Protein AF-A0A6C0KTF7-F1 (afdb_monomer_lite)

Radius of gyration: 22.34 Å; chains: 1; bounding box: 58×39×62 Å

Secondary structure (DSSP, 8-state):
---HHHHHHHHTT----HHHHTT-EEEEEE---SSSHHHHHHHHHHHHHHHHH--EEEEEES-HHHHHHTT--GGGEEEEEESSS-SS--GGGEEESSPPPP-SEEEEEEEPTTPPP-HHHHHHH-TT--TTTEEEEEPTT--GGG--SB--BSSTT--BB--------SS-TTGGG-SEEEEE--TTSTTHHHHHHHHHHHHHHH---SEEEEE--GGGGG---HHHHHHHHTT-SEEEEE-SS-EEEEEESSS-EEEEE-SS-S--HHHHHHHHHHS-SEEEEESHHHHHHHHHH-TTSEEEEE--GGGHHHHHHHHHHSS-GGGSSHHHHT--GGGTT-----HHHHHHHBHHHHTHHHHHHHHHHHHHHHH-

Sequence (376 aa):
MINKTILKYIDEKKKYSKTHTKSLRILILCNPCHGFGDIVFAMKLNAYIKQWYGSTVHIGTTTPDNFLKLGADKKDIIPLEVIKIEQCRRFGNVTPQKPIKNYDLIFVAPLPMDNKISQGDITKLTPFANKNNTFFFSEYNDKLDKGFDFNTGIGSRRDGIFLTEVIKTKTNPFAKLGKYALAYLAEGIPNSQFCFLNFLELLTTKYKYKTFSVVAPSWISSIKDEQFFSRIHAHYSKIILHTKDEKIILLDEGENEIHIRCDILPLANKKMLSLMQNSVGDLLLTGDQSVTDALSCCVNKNIFYQIAPWKENFGKNLATYLPNKFLIKKRLSCGTTKAVSYKSNYKAFIRQWDFRTRGKPKLDAVMAYAVDEKQH

Organism: NCBI:txid1070528

pLDDT: mean 90.53, std 7.08, range [55.97, 98.5]

Foldseek 3Di:
DADPLLVVLLVVLDFDALVLLQAFEEEEEFQDDPDCQQVVQSVLVVVCCCVGRVYHYAYEYCCLVSNVLLPDDPVRYFHKHACDPDGPDQLLRIETPDQDDDGLAYEHTANELVDADDQVSVCNHPVPGDSLRYFYAYDAQRDPVSDHPAREHFDPPHLFHRADDQDDDPDQPCVVQPAEAEAEFDDPFPCRLVLQLQALLLCLLQDLDLEYEYEYAQVNVVPLDLVSCVSNCVRAQWEWEDHLVDIDTSGHDDRRYYYYHNNPDDDRPNNLLSVLQPHDQEYEHEHPVSVSSCVNRPQWHHYAYQQGPVRVSNLCSCCVQFPDVQSNDNSSSSHHNVCSVPIGGCPVVCVVRHSVPRVVSSVSSSSSSSSVVVVD

Structure (mmCIF, N/CA/C/O backbone):
data_AF-A0A6C0KTF7-F1
#
_entry.id   AF-A0A6C0KTF7-F1
#
loop_
_atom_site.group_PDB
_atom_site.id
_atom_site.type_symbol
_atom_site.label_atom_id
_atom_site.label_alt_id
_atom_site.label_comp_id
_atom_site.label_asym_id
_atom_site.label_entity_id
_atom_site.label_seq_id
_atom_site.pdbx_PDB_ins_code
_atom_site.Cartn_x
_atom_site.Cartn_y
_atom_site.Cartn_z
_atom_site.occupancy
_atom_site.B_iso_or_equiv
_atom_site.auth_seq_id
_atom_site.auth_comp_id
_atom_site.auth_asym_id
_atom_site.auth_atom_id
_atom_site.pdbx_PDB_model_num
ATOM 1 N N . MET A 1 1 ? -5.722 -7.431 22.527 1.00 55.97 1 MET A N 1
ATOM 2 C CA . MET A 1 1 ? -6.270 -8.710 23.039 1.00 55.97 1 MET A CA 1
ATOM 3 C C . MET A 1 1 ? -7.763 -8.491 23.213 1.00 55.97 1 MET A C 1
ATOM 5 O O . MET A 1 1 ? -8.145 -7.712 24.079 1.00 55.97 1 MET A O 1
ATOM 9 N N . ILE A 1 2 ? -8.583 -9.093 22.349 1.00 64.50 2 ILE A N 1
ATOM 10 C CA . ILE A 1 2 ? -10.022 -8.810 22.306 1.00 64.50 2 ILE A CA 1
ATOM 11 C C . ILE A 1 2 ? -10.697 -9.256 23.608 1.00 64.50 2 ILE A C 1
ATOM 13 O O . ILE A 1 2 ? -10.426 -10.347 24.111 1.00 64.50 2 ILE A O 1
ATOM 17 N N . ASN A 1 3 ? -11.565 -8.398 24.150 1.00 74.25 3 ASN A N 1
ATOM 18 C CA . ASN A 1 3 ? -12.332 -8.669 25.364 1.00 74.25 3 ASN A CA 1
ATOM 19 C C . ASN A 1 3 ? -13.162 -9.964 25.208 1.00 74.25 3 ASN A C 1
ATOM 21 O O . ASN A 1 3 ? -13.768 -10.187 24.159 1.00 74.25 3 ASN A O 1
ATOM 25 N N . LYS A 1 4 ? -13.231 -10.792 26.263 1.00 74.81 4 LYS A N 1
ATOM 26 C CA . LYS A 1 4 ? -14.091 -11.987 26.346 1.00 74.81 4 LYS A CA 1
ATOM 27 C C . LYS A 1 4 ? -15.530 -11.718 25.898 1.00 74.81 4 LYS A C 1
ATOM 29 O O . LYS A 1 4 ? -16.118 -12.566 25.237 1.00 74.81 4 LYS A O 1
ATOM 34 N N . THR A 1 5 ? -16.072 -10.535 26.187 1.00 75.44 5 THR A N 1
ATOM 35 C CA . THR A 1 5 ? -17.415 -10.153 25.735 1.00 75.44 5 THR A CA 1
ATOM 36 C C . THR A 1 5 ? -17.513 -10.105 24.213 1.00 75.44 5 THR A C 1
ATOM 38 O O . THR A 1 5 ? -18.469 -10.616 23.655 1.00 75.44 5 THR A O 1
ATOM 41 N N . ILE A 1 6 ? -16.506 -9.580 23.515 1.00 80.88 6 ILE A N 1
ATOM 42 C CA . ILE A 1 6 ? -16.499 -9.512 22.045 1.00 80.88 6 ILE A CA 1
ATOM 43 C C . ILE A 1 6 ? -16.222 -10.889 21.432 1.00 80.88 6 ILE A C 1
ATOM 45 O O . ILE A 1 6 ? -16.741 -11.185 20.358 1.00 80.88 6 ILE A O 1
ATOM 49 N N . LEU A 1 7 ? -15.464 -11.760 22.114 1.00 81.19 7 LEU A N 1
ATOM 50 C CA . LEU A 1 7 ? -15.293 -13.153 21.676 1.00 81.19 7 LEU A CA 1
ATOM 51 C C . LEU A 1 7 ? -16.645 -13.862 21.538 1.00 81.19 7 LEU A C 1
ATOM 53 O O . LEU A 1 7 ? -16.873 -14.511 20.524 1.00 81.19 7 LEU A O 1
ATOM 57 N N . LYS A 1 8 ? -17.582 -13.624 22.465 1.00 83.38 8 LYS A N 1
ATOM 58 C CA . LYS A 1 8 ? -18.955 -14.140 22.356 1.00 83.38 8 LYS A CA 1
ATOM 59 C C . LYS A 1 8 ? -19.639 -13.709 21.050 1.00 83.38 8 LYS A C 1
ATOM 61 O O . LYS A 1 8 ? -20.231 -14.537 20.372 1.00 83.38 8 LYS A O 1
ATOM 66 N N . TYR A 1 9 ? -19.505 -12.444 20.649 1.00 86.69 9 TYR A N 1
ATOM 67 C CA . TYR A 1 9 ? -20.096 -11.940 19.399 1.00 86.69 9 TYR A CA 1
ATOM 68 C C . TYR A 1 9 ? -19.452 -12.574 18.160 1.00 86.69 9 TYR A C 1
ATOM 70 O O . TYR A 1 9 ? -20.125 -12.778 17.149 1.00 86.69 9 TYR A O 1
ATOM 78 N N . ILE A 1 10 ? -18.154 -12.888 18.231 1.00 82.50 10 ILE A N 1
ATOM 79 C CA . ILE A 1 10 ? -17.440 -13.608 17.169 1.00 82.50 10 ILE A CA 1
ATOM 80 C C . ILE A 1 10 ? -17.971 -15.040 17.061 1.00 82.50 10 ILE A C 1
ATOM 82 O O . ILE A 1 10 ? -18.288 -15.479 15.954 1.00 82.50 10 ILE A O 1
ATOM 86 N N . ASP A 1 11 ? -18.107 -15.740 18.189 1.00 83.12 11 ASP A N 1
ATOM 87 C CA . ASP A 1 11 ? -18.591 -17.124 18.244 1.00 83.12 11 ASP A CA 1
ATOM 88 C C . ASP A 1 11 ? -20.044 -17.230 17.755 1.00 83.12 11 ASP A C 1
ATOM 90 O O . ASP A 1 11 ? -20.380 -18.106 16.956 1.00 83.12 11 ASP A O 1
ATOM 94 N N . GLU A 1 12 ? -20.885 -16.264 18.131 1.00 86.12 12 GLU A N 1
ATOM 95 C CA . GLU A 1 12 ? -22.270 -16.125 17.662 1.00 86.12 12 GLU A CA 1
ATOM 96 C C . GLU A 1 12 ? -22.371 -15.640 16.206 1.00 86.12 12 GLU A C 1
ATOM 98 O O . GLU A 1 12 ? -23.461 -15.616 15.630 1.00 86.12 12 GLU A O 1
ATOM 103 N N . LYS A 1 13 ? -21.248 -15.238 15.590 1.00 84.94 13 LYS A N 1
ATOM 104 C CA . LYS A 1 13 ? -21.190 -14.599 14.262 1.00 84.94 13 LYS A CA 1
ATOM 105 C C . LYS A 1 13 ? -22.164 -13.423 14.150 1.00 84.94 13 LYS A C 1
ATOM 107 O O . LYS A 1 13 ? -22.758 -13.187 13.089 1.00 84.94 13 LYS A O 1
ATOM 112 N N . LYS A 1 14 ? -22.341 -12.695 15.254 1.00 82.38 14 LYS A N 1
ATOM 113 C CA . LYS A 1 14 ? -23.298 -11.600 15.348 1.00 82.38 14 LYS A CA 1
ATOM 114 C C . LYS A 1 14 ? -22.856 -10.469 14.425 1.00 82.38 14 LYS A C 1
ATOM 116 O O . LYS A 1 14 ? -21.709 -10.027 14.449 1.00 82.38 14 LYS A O 1
ATOM 121 N N . LYS A 1 15 ? -23.782 -10.012 13.586 1.00 82.31 15 LYS A N 1
ATOM 122 C CA . LYS A 1 15 ? -23.577 -8.912 12.642 1.00 82.31 15 LYS A CA 1
ATOM 123 C C . LYS A 1 15 ? -24.841 -8.074 12.570 1.00 82.31 15 LYS A C 1
ATOM 125 O O . LYS A 1 15 ? -25.941 -8.623 12.536 1.00 82.31 15 LYS A O 1
ATOM 130 N N . TYR A 1 16 ? -24.681 -6.762 12.473 1.00 81.81 16 TYR A N 1
ATOM 131 C CA . TYR A 1 16 ? -25.793 -5.859 12.204 1.00 81.81 16 TYR A CA 1
ATOM 132 C C . TYR A 1 16 ? -25.754 -5.323 10.778 1.00 81.81 16 TYR A C 1
ATOM 134 O O . TYR A 1 16 ? -24.703 -5.237 10.140 1.00 81.81 16 TYR A O 1
ATOM 142 N N . SER A 1 17 ? -26.928 -4.953 10.267 1.00 79.81 17 SER A N 1
ATOM 143 C CA . SER A 1 17 ? -27.029 -4.224 9.005 1.00 79.81 17 SER A CA 1
ATOM 144 C C . SER A 1 17 ? -26.571 -2.770 9.170 1.00 79.81 17 SER A C 1
ATOM 146 O O . SER A 1 17 ? -26.570 -2.218 10.271 1.00 79.81 17 SER A O 1
ATOM 148 N N . LYS A 1 18 ? -26.274 -2.117 8.040 1.00 85.12 18 LYS A N 1
ATOM 149 C CA . LYS A 1 18 ? -25.894 -0.695 7.977 1.00 85.12 18 LYS A CA 1
ATOM 150 C C . LYS A 1 18 ? -26.820 0.241 8.745 1.00 85.12 18 LYS A C 1
ATOM 152 O O . LYS A 1 18 ? -26.364 1.250 9.264 1.00 85.12 18 LYS A O 1
ATOM 157 N N . THR A 1 19 ? -28.120 -0.045 8.771 1.00 83.81 19 THR A N 1
ATOM 158 C CA . THR A 1 19 ? -29.105 0.832 9.414 1.00 83.81 19 THR A CA 1
ATOM 159 C C . THR A 1 19 ? -28.875 0.925 10.918 1.00 83.81 19 THR A C 1
ATOM 161 O O . THR A 1 19 ? -28.947 2.021 11.463 1.00 83.81 19 THR A O 1
ATOM 164 N N . HIS A 1 20 ? -28.507 -0.182 11.563 1.00 87.25 20 HIS A N 1
ATOM 165 C CA . HIS A 1 20 ? -28.211 -0.223 12.995 1.00 87.25 20 HIS A CA 1
ATOM 166 C C . HIS A 1 20 ? -26.887 0.479 13.323 1.00 87.25 20 HIS A C 1
ATOM 168 O O . HIS A 1 20 ? -26.777 1.175 14.325 1.00 87.25 20 HIS A O 1
ATOM 174 N N . THR A 1 21 ? -25.878 0.337 12.459 1.00 90.88 21 THR A N 1
ATOM 175 C CA . THR A 1 21 ? -24.525 0.864 12.698 1.00 90.88 21 THR A CA 1
ATOM 176 C C . THR A 1 21 ? -24.330 2.314 12.243 1.00 90.88 21 THR A C 1
ATOM 178 O O . THR A 1 21 ? -23.301 2.919 12.549 1.00 90.88 21 THR A O 1
ATOM 181 N N . LYS A 1 22 ? -25.290 2.902 11.516 1.00 91.75 22 LYS A N 1
ATOM 182 C CA . LYS A 1 22 ? -25.209 4.278 10.988 1.00 91.75 22 LYS A CA 1
ATOM 183 C C . LYS A 1 22 ? -25.102 5.335 12.092 1.00 91.75 22 LYS A C 1
ATOM 185 O O . LYS A 1 22 ? -24.488 6.378 11.883 1.00 91.75 22 LYS A O 1
ATOM 190 N N . SER A 1 23 ? -25.684 5.061 13.260 1.00 91.31 23 SER A N 1
ATOM 191 C CA . SER A 1 23 ? -25.625 5.940 14.432 1.00 91.31 23 SER A CA 1
ATOM 192 C C . SER A 1 23 ? -24.252 5.944 15.111 1.00 91.31 23 SER A C 1
ATOM 194 O O . SER A 1 23 ? -23.989 6.825 15.934 1.00 91.31 23 SER A O 1
ATOM 196 N N . LEU A 1 24 ? -23.377 4.984 14.790 1.00 96.19 24 LEU A N 1
ATOM 197 C CA . LEU A 1 24 ? -22.051 4.903 15.384 1.00 96.19 24 LEU A CA 1
ATOM 198 C C . LEU A 1 24 ? -21.131 5.998 14.832 1.00 96.19 24 LEU A C 1
ATOM 200 O O . LEU A 1 24 ? -21.052 6.246 13.622 1.00 96.19 24 LEU A O 1
ATOM 204 N N . ARG A 1 25 ? -20.398 6.628 15.744 1.00 97.25 25 ARG A N 1
ATOM 205 C CA . ARG A 1 25 ? -19.292 7.541 15.484 1.00 97.25 25 ARG A CA 1
ATOM 206 C C . ARG A 1 25 ? -18.002 6.814 15.813 1.00 97.25 25 ARG A C 1
ATOM 208 O O . ARG A 1 25 ? -17.792 6.397 16.949 1.00 97.25 25 ARG A O 1
ATOM 215 N N . ILE A 1 26 ? -17.110 6.739 14.835 1.00 98.12 26 ILE A N 1
ATOM 216 C CA . ILE A 1 26 ? -15.836 6.033 14.948 1.00 98.12 26 ILE A CA 1
ATOM 217 C C . ILE A 1 26 ? -14.673 6.998 14.727 1.00 98.12 26 ILE A C 1
ATOM 219 O O . ILE A 1 26 ? -14.698 7.819 13.806 1.00 98.12 26 ILE A O 1
ATOM 223 N N . LEU A 1 27 ? -13.657 6.896 15.576 1.00 98.31 27 LEU A N 1
ATOM 224 C CA . LEU A 1 27 ? -12.397 7.610 15.443 1.00 98.31 27 LEU A CA 1
ATOM 225 C C . LEU A 1 27 ? -11.312 6.645 14.974 1.00 98.31 27 LEU A C 1
ATOM 227 O O . LEU A 1 27 ? -11.056 5.639 15.624 1.00 98.31 27 LEU A O 1
ATOM 231 N N . ILE A 1 28 ? -10.634 6.966 13.879 1.00 98.31 28 ILE A N 1
ATOM 232 C CA . ILE A 1 28 ? -9.394 6.301 13.483 1.00 98.31 28 ILE A CA 1
ATOM 233 C C . ILE A 1 28 ? -8.232 7.194 13.905 1.00 98.31 28 ILE A C 1
ATOM 235 O O . ILE A 1 28 ? -8.115 8.324 13.445 1.00 98.31 28 ILE A O 1
ATOM 239 N N . LEU A 1 29 ? -7.359 6.698 14.770 1.00 96.69 29 LEU A N 1
ATOM 240 C CA . LEU A 1 29 ? -6.117 7.355 15.145 1.00 96.69 29 LEU A CA 1
ATOM 241 C C . LEU A 1 29 ? -4.987 6.812 14.271 1.00 96.69 29 LEU A C 1
ATOM 243 O O . LEU A 1 29 ? -4.652 5.628 14.330 1.00 96.69 29 LEU A O 1
ATOM 247 N N . CYS A 1 30 ? -4.392 7.692 13.472 1.00 94.31 30 CYS A N 1
ATOM 248 C CA . CYS A 1 30 ? -3.274 7.371 12.596 1.00 94.31 30 CYS A CA 1
ATOM 249 C C . CYS A 1 30 ? -2.165 8.402 12.809 1.00 94.31 30 CYS A C 1
ATOM 251 O O . CYS A 1 30 ? -2.359 9.589 12.536 1.00 94.31 30 CYS A O 1
ATOM 253 N N . ASN A 1 31 ? -1.000 7.952 13.280 1.00 89.38 31 ASN A N 1
ATOM 254 C CA . ASN A 1 31 ? 0.201 8.778 13.359 1.00 89.38 31 ASN A CA 1
ATOM 255 C C . ASN A 1 31 ? 1.247 8.233 12.379 1.00 89.38 31 ASN A C 1
ATOM 257 O O . ASN A 1 31 ? 2.006 7.341 12.761 1.00 89.38 31 ASN A O 1
ATOM 261 N N . PRO A 1 32 ? 1.245 8.709 11.121 1.00 86.44 32 PRO A N 1
ATOM 262 C CA . PRO A 1 32 ? 2.078 8.139 10.079 1.00 86.44 32 PRO A CA 1
ATOM 263 C C . PRO A 1 32 ? 3.566 8.229 10.391 1.00 86.44 32 PRO A C 1
ATOM 265 O O . PRO A 1 32 ? 4.074 9.257 10.849 1.00 86.44 32 PRO A O 1
ATOM 268 N N . CYS A 1 33 ? 4.258 7.151 10.057 1.00 79.75 33 CYS A N 1
ATOM 269 C CA . CYS A 1 33 ? 5.695 7.025 10.083 1.00 79.75 33 CYS A CA 1
ATOM 270 C C . CYS A 1 33 ? 6.237 6.958 8.663 1.00 79.75 33 CYS A C 1
ATOM 272 O O . CYS A 1 33 ? 6.010 5.976 7.969 1.00 79.75 33 CYS A O 1
ATOM 274 N N . HIS A 1 34 ? 6.985 7.982 8.247 1.00 73.06 34 HIS A N 1
ATOM 275 C CA . HIS A 1 34 ? 7.725 8.009 6.982 1.00 73.06 34 HIS A CA 1
ATOM 276 C C . HIS A 1 34 ? 6.910 7.599 5.733 1.00 73.06 34 HIS A C 1
ATOM 278 O O . HIS A 1 34 ? 6.807 6.435 5.345 1.00 73.06 34 HIS A O 1
ATOM 284 N N . GLY A 1 35 ? 6.405 8.596 5.004 1.00 73.25 35 GLY A N 1
ATOM 285 C CA . GLY A 1 35 ? 5.704 8.386 3.735 1.00 73.25 35 GLY A CA 1
ATOM 286 C C . GLY A 1 35 ? 4.200 8.146 3.895 1.00 73.25 35 GLY A C 1
ATOM 287 O O . GLY A 1 35 ? 3.586 8.549 4.877 1.00 73.25 35 GLY A O 1
ATOM 288 N N . PHE A 1 36 ? 3.581 7.544 2.875 1.00 82.88 36 PHE A N 1
ATOM 289 C CA . PHE A 1 36 ? 2.117 7.461 2.748 1.00 82.88 36 PHE A CA 1
ATOM 290 C C . PHE A 1 36 ? 1.518 6.098 3.134 1.00 82.88 36 PHE A C 1
ATOM 292 O O . PHE A 1 36 ? 0.304 5.927 3.045 1.00 82.88 36 PHE A O 1
ATOM 299 N N . GLY A 1 37 ? 2.333 5.119 3.543 1.00 85.06 37 GLY A N 1
ATOM 300 C CA . GLY A 1 37 ? 1.872 3.751 3.815 1.00 85.06 37 GLY A CA 1
ATOM 301 C C . GLY A 1 37 ? 0.779 3.686 4.887 1.00 85.06 37 GLY A C 1
ATOM 302 O O . GLY A 1 37 ? -0.300 3.144 4.641 1.00 85.06 37 GLY A O 1
ATOM 303 N N . ASP A 1 38 ? 1.024 4.305 6.038 1.00 89.62 38 ASP A N 1
ATOM 304 C CA . ASP A 1 38 ? 0.075 4.324 7.160 1.00 89.62 38 ASP A CA 1
ATOM 305 C C . ASP A 1 38 ? -1.186 5.122 6.836 1.00 89.62 38 ASP A C 1
ATOM 307 O O . ASP A 1 38 ? -2.296 4.733 7.196 1.00 89.62 38 ASP A O 1
ATOM 311 N N . ILE A 1 39 ? -1.020 6.203 6.073 1.00 90.88 39 ILE A N 1
ATOM 312 C CA . ILE A 1 39 ? -2.115 7.054 5.603 1.00 90.88 39 ILE A CA 1
ATOM 313 C C . ILE A 1 39 ? -3.057 6.243 4.718 1.00 90.88 39 ILE A C 1
ATOM 315 O O . ILE A 1 39 ? -4.264 6.203 4.951 1.00 90.88 39 ILE A O 1
ATOM 319 N N . VAL A 1 40 ? -2.507 5.541 3.726 1.00 90.31 40 VAL A N 1
ATOM 320 C CA . VAL A 1 40 ? -3.285 4.692 2.820 1.00 90.31 40 VAL A CA 1
ATOM 321 C C . VAL A 1 40 ? -3.944 3.538 3.581 1.00 90.31 40 VAL A C 1
ATOM 323 O O . VAL A 1 40 ? -5.098 3.218 3.304 1.00 90.31 40 VAL A O 1
ATOM 326 N N . PHE A 1 41 ? -3.270 2.948 4.574 1.00 93.88 41 PHE A N 1
ATOM 327 C CA . PHE A 1 41 ? -3.865 1.930 5.446 1.00 93.88 41 PHE A CA 1
ATOM 328 C C . PHE A 1 41 ? -5.101 2.473 6.181 1.00 93.88 41 PHE A C 1
ATOM 330 O O . PHE A 1 41 ? -6.177 1.875 6.106 1.00 93.88 41 PHE A O 1
ATOM 337 N N . ALA A 1 42 ? -4.972 3.627 6.843 1.00 95.44 42 ALA A N 1
ATOM 338 C CA . ALA A 1 42 ? -6.065 4.273 7.566 1.00 95.44 42 ALA A CA 1
ATOM 339 C C . ALA A 1 42 ? -7.220 4.667 6.631 1.00 95.44 42 ALA A C 1
ATOM 341 O O . ALA A 1 42 ? -8.388 4.453 6.956 1.00 95.44 42 ALA A O 1
ATOM 342 N N . MET A 1 43 ? -6.909 5.181 5.436 1.00 93.00 43 MET A N 1
ATOM 343 C CA . MET A 1 43 ? -7.911 5.519 4.421 1.00 93.00 43 MET A CA 1
ATOM 344 C C . MET A 1 43 ? -8.669 4.286 3.911 1.00 93.00 43 MET A C 1
ATOM 346 O O . MET A 1 43 ? -9.881 4.366 3.709 1.00 93.00 43 MET A O 1
ATOM 350 N N . LYS A 1 44 ? -8.001 3.137 3.740 1.00 94.12 44 LYS A N 1
ATOM 351 C CA . LYS A 1 44 ? -8.662 1.873 3.367 1.00 94.12 44 LYS A CA 1
ATOM 352 C C . LYS A 1 44 ? -9.598 1.380 4.466 1.00 94.12 44 LYS A C 1
ATOM 354 O O . LYS A 1 44 ? -10.733 1.017 4.168 1.00 94.12 44 LYS A O 1
ATOM 359 N N . LEU A 1 45 ? -9.161 1.421 5.728 1.00 96.56 45 LEU A N 1
ATOM 360 C CA . LEU A 1 45 ? -10.019 1.067 6.860 1.00 96.56 45 LEU A CA 1
ATOM 361 C C . LEU A 1 45 ? -11.241 1.995 6.949 1.00 96.56 45 LEU A C 1
ATOM 363 O O . LEU A 1 45 ? -12.363 1.515 7.088 1.00 96.56 45 LEU A O 1
ATOM 367 N N . ASN A 1 46 ? -11.039 3.308 6.795 1.00 95.75 46 ASN A N 1
ATOM 368 C CA . ASN A 1 46 ? -12.121 4.292 6.719 1.00 95.75 46 ASN A CA 1
ATOM 369 C C . ASN A 1 46 ? -13.127 3.938 5.609 1.00 95.75 46 ASN A C 1
ATOM 371 O O . ASN A 1 46 ? -14.332 3.878 5.857 1.00 95.75 46 ASN A O 1
ATOM 375 N N . ALA A 1 47 ? -12.636 3.641 4.401 1.00 93.69 47 ALA A N 1
ATOM 376 C CA . ALA A 1 47 ? -13.479 3.251 3.276 1.00 93.69 47 ALA A CA 1
ATOM 377 C C . ALA A 1 47 ? -14.290 1.981 3.576 1.00 93.69 47 ALA A C 1
ATOM 379 O O . ALA A 1 47 ? -15.498 1.975 3.351 1.00 93.69 47 ALA A O 1
ATOM 380 N N . TYR A 1 48 ? -13.667 0.945 4.146 1.00 95.12 48 TYR A N 1
ATOM 381 C CA . TYR A 1 48 ? -14.360 -0.279 4.559 1.00 95.12 48 TYR A CA 1
ATOM 382 C C . TYR A 1 48 ? -15.453 -0.005 5.585 1.00 95.12 48 TYR A C 1
ATOM 384 O O . TYR A 1 48 ? -16.580 -0.461 5.411 1.00 95.12 48 TYR A O 1
ATOM 392 N N . ILE A 1 49 ? -15.159 0.779 6.622 1.00 95.69 49 ILE A N 1
ATOM 393 C CA . ILE A 1 49 ? -16.134 1.077 7.672 1.00 95.69 49 ILE A CA 1
ATOM 394 C C . ILE A 1 49 ? -17.334 1.834 7.097 1.00 95.69 49 ILE A C 1
ATOM 396 O O . ILE A 1 49 ? -18.480 1.428 7.298 1.00 95.69 49 ILE A O 1
ATOM 400 N N . LYS A 1 50 ? -17.087 2.901 6.329 1.00 94.19 50 LYS A N 1
ATOM 401 C CA . LYS A 1 50 ? -18.159 3.672 5.686 1.00 94.19 50 LYS A CA 1
ATOM 402 C C . LYS A 1 50 ? -18.965 2.803 4.721 1.00 94.19 50 LYS A C 1
ATOM 404 O O . LYS A 1 50 ? -20.195 2.834 4.742 1.00 94.19 50 LYS A O 1
ATOM 409 N N . GLN A 1 51 ? -18.289 1.991 3.907 1.00 92.81 51 GLN A N 1
ATOM 410 C CA . GLN A 1 51 ? -18.934 1.138 2.913 1.00 92.81 51 GLN A CA 1
ATOM 411 C C . GLN A 1 51 ? -19.719 -0.011 3.540 1.00 92.81 51 GLN A C 1
ATOM 413 O O . GLN A 1 51 ? -20.743 -0.378 2.974 1.00 92.81 51 GLN A O 1
ATOM 418 N N . TRP A 1 52 ? -19.283 -0.604 4.652 1.00 93.75 52 TRP A N 1
ATOM 419 C CA . TRP A 1 52 ? -19.945 -1.776 5.242 1.00 93.75 52 TRP A CA 1
ATOM 420 C C . TRP A 1 52 ? -20.986 -1.411 6.285 1.00 93.75 52 TRP A C 1
ATOM 422 O O . TRP A 1 52 ? -22.008 -2.087 6.345 1.00 93.75 52 TRP A O 1
ATOM 432 N N . TYR A 1 53 ? -20.769 -0.329 7.033 1.00 95.44 53 TYR A N 1
ATOM 433 C CA . TYR A 1 53 ? -21.570 0.005 8.212 1.00 95.44 53 TYR A CA 1
ATOM 434 C C . TYR A 1 53 ? -22.291 1.353 8.102 1.00 95.44 53 TYR A C 1
ATOM 436 O O . TYR A 1 53 ? -23.195 1.625 8.885 1.00 95.44 53 TYR A O 1
ATOM 444 N N . GLY A 1 54 ? -21.929 2.212 7.143 1.00 94.56 54 GLY A N 1
ATOM 445 C CA . GLY A 1 54 ? -22.539 3.541 7.000 1.00 94.56 54 GLY A CA 1
ATOM 446 C C . GLY A 1 54 ? -22.288 4.479 8.188 1.00 94.56 54 GLY A C 1
ATOM 447 O O . GLY A 1 54 ? -22.939 5.516 8.283 1.00 94.56 54 GLY A O 1
ATOM 448 N N . SER A 1 55 ? -21.378 4.109 9.091 1.00 95.75 55 SER A N 1
ATOM 449 C CA . SER A 1 55 ? -21.032 4.865 10.293 1.00 95.75 55 SER A CA 1
ATOM 450 C C . SER A 1 55 ? -20.312 6.169 9.950 1.00 95.75 55 SER A C 1
ATOM 452 O O . SER A 1 55 ? -19.653 6.291 8.912 1.00 95.75 55 SER A O 1
ATOM 454 N N . THR A 1 56 ? -20.401 7.143 10.853 1.00 95.94 56 THR A N 1
ATOM 455 C CA . THR A 1 56 ? -19.622 8.381 10.746 1.00 95.94 56 THR A CA 1
ATOM 456 C C . THR A 1 56 ? -18.195 8.105 11.201 1.00 95.94 56 THR A C 1
ATOM 458 O O . THR A 1 56 ? -17.994 7.626 12.314 1.00 95.94 56 THR A O 1
ATOM 461 N N . VAL A 1 57 ? -17.203 8.426 10.372 1.00 97.50 57 VAL A N 1
ATOM 462 C CA . VAL A 1 57 ? -15.791 8.136 10.657 1.00 97.50 57 VAL A CA 1
ATOM 463 C C . VAL A 1 57 ? -14.977 9.413 10.556 1.00 97.50 57 VAL A C 1
ATOM 465 O O . VAL A 1 57 ? -15.039 10.087 9.529 1.00 97.50 57 VAL A O 1
ATOM 468 N N . HIS A 1 58 ? -14.192 9.701 11.591 1.00 97.62 58 HIS A N 1
ATOM 469 C CA . HIS A 1 58 ? -13.187 10.760 11.572 1.00 97.62 58 HIS A CA 1
ATOM 470 C C . HIS A 1 58 ? -11.788 10.164 11.746 1.00 97.62 58 HIS A C 1
ATOM 472 O O . HIS A 1 58 ? -11.631 9.119 12.377 1.00 97.62 58 HIS A O 1
ATOM 478 N N . ILE A 1 59 ? -10.769 10.830 11.207 1.00 97.69 59 ILE A N 1
ATOM 479 C CA . ILE A 1 59 ? -9.367 10.427 11.299 1.00 97.69 59 ILE A CA 1
ATOM 480 C C . ILE A 1 59 ? -8.599 11.478 12.100 1.00 97.69 59 ILE A C 1
ATOM 482 O O . ILE A 1 59 ? -8.410 12.601 11.637 1.00 97.69 59 ILE A O 1
ATOM 486 N N . GLY A 1 60 ? -8.143 11.102 13.292 1.00 96.12 60 GLY A N 1
ATOM 487 C CA . GLY A 1 60 ? -7.188 11.869 14.082 1.00 96.12 60 GLY A CA 1
ATOM 488 C C . GLY A 1 60 ? -5.769 11.627 13.584 1.00 96.12 60 GLY A C 1
ATOM 489 O O . GLY A 1 60 ? -5.303 10.485 13.606 1.00 96.12 60 GLY A O 1
ATOM 490 N N . THR A 1 61 ? -5.079 12.676 13.134 1.00 94.38 61 THR A N 1
ATOM 491 C CA . THR A 1 61 ? -3.722 12.544 12.590 1.00 94.38 61 THR A CA 1
ATOM 492 C C . THR A 1 61 ? -2.847 13.778 12.777 1.00 94.38 61 THR A C 1
ATOM 494 O O . THR A 1 61 ? -3.331 14.904 12.805 1.00 94.38 61 THR A O 1
ATOM 497 N N . THR A 1 62 ? -1.537 13.552 12.841 1.00 91.88 62 THR A N 1
ATOM 498 C CA . THR A 1 62 ? -0.484 14.577 12.899 1.00 91.88 62 THR A CA 1
ATOM 499 C C . THR A 1 62 ? -0.100 15.140 11.530 1.00 91.88 62 THR A C 1
ATOM 501 O O . THR A 1 62 ? 0.639 16.115 11.449 1.00 91.88 62 THR A O 1
ATOM 504 N N . THR A 1 63 ? -0.580 14.539 10.432 1.00 91.62 63 THR A N 1
ATOM 505 C CA . THR A 1 63 ? -0.251 14.962 9.056 1.00 91.62 63 THR A CA 1
ATOM 506 C C . THR A 1 63 ? -1.507 15.174 8.197 1.00 91.62 63 THR A C 1
ATOM 508 O O . THR A 1 63 ? -1.676 14.523 7.161 1.00 91.62 63 THR A O 1
ATOM 511 N N . PRO A 1 64 ? -2.414 16.090 8.594 1.00 93.25 64 PRO A N 1
ATOM 512 C CA . PRO A 1 64 ? -3.697 16.294 7.916 1.00 93.25 64 PRO A CA 1
ATOM 513 C C . PRO A 1 64 ? -3.537 16.574 6.414 1.00 93.25 64 PRO A C 1
ATOM 515 O O . PRO A 1 64 ? -4.236 15.973 5.599 1.00 93.25 64 PRO A O 1
ATOM 518 N N . ASP A 1 65 ? -2.555 17.389 6.026 1.00 91.62 65 ASP A N 1
ATOM 519 C CA . ASP A 1 65 ? -2.311 17.746 4.624 1.00 91.62 65 ASP A CA 1
ATOM 520 C C . ASP A 1 65 ? -2.005 16.539 3.734 1.00 91.62 65 ASP A C 1
ATOM 522 O O . ASP A 1 65 ? -2.373 16.521 2.559 1.00 91.62 65 ASP A O 1
ATOM 526 N N . ASN A 1 66 ? -1.362 15.501 4.272 1.00 90.12 66 ASN A N 1
ATOM 527 C CA . ASN A 1 66 ? -1.049 14.303 3.500 1.00 90.12 66 ASN A CA 1
ATOM 528 C C . ASN A 1 66 ? -2.305 13.466 3.217 1.00 90.12 66 ASN A C 1
ATOM 530 O O . ASN A 1 66 ? -2.429 12.912 2.124 1.00 90.12 66 ASN A O 1
ATOM 534 N N . PHE A 1 67 ? -3.263 13.423 4.149 1.00 91.62 67 PHE A N 1
ATOM 535 C CA . PHE A 1 67 ? -4.579 12.820 3.911 1.00 91.62 67 PHE A CA 1
ATOM 536 C C . PHE A 1 67 ? -5.373 13.612 2.866 1.00 91.62 67 PHE A C 1
ATOM 538 O O . PHE A 1 67 ? -5.945 13.020 1.948 1.00 91.62 67 PHE A O 1
ATOM 545 N N . LEU A 1 68 ? -5.364 14.947 2.954 1.00 91.19 68 LEU A N 1
ATOM 546 C CA . LEU A 1 68 ? -6.046 15.819 1.989 1.00 91.19 68 LEU A CA 1
ATOM 547 C C . LEU A 1 68 ? -5.461 15.677 0.577 1.00 91.19 68 LEU A C 1
ATOM 549 O O . LEU A 1 68 ? -6.212 15.525 -0.385 1.00 91.19 68 LEU A O 1
ATOM 553 N N . LYS A 1 69 ? -4.127 15.622 0.443 1.00 86.25 69 LYS A N 1
ATOM 554 C CA . LYS A 1 69 ? -3.434 15.365 -0.837 1.00 86.25 69 LYS A CA 1
ATOM 555 C C . LYS A 1 69 ? -3.833 14.034 -1.478 1.00 86.25 69 LYS A C 1
ATOM 557 O O . LYS A 1 69 ? -3.817 13.916 -2.703 1.00 86.25 69 LYS A O 1
ATOM 562 N N . LEU A 1 70 ? -4.192 13.034 -0.671 1.00 82.50 70 LEU A N 1
ATOM 563 C CA . LEU A 1 70 ? -4.678 11.737 -1.147 1.00 82.50 70 LEU A CA 1
ATOM 564 C C . LEU A 1 70 ? -6.201 11.682 -1.353 1.00 82.50 70 LEU A C 1
ATOM 566 O O . LEU A 1 70 ? -6.708 10.656 -1.807 1.00 82.50 70 LEU A O 1
ATOM 570 N N . GLY A 1 71 ? -6.918 12.781 -1.099 1.00 85.75 71 GLY A N 1
ATOM 571 C CA . GLY A 1 71 ? -8.346 12.926 -1.382 1.00 85.75 71 GLY A CA 1
ATOM 572 C C . GLY A 1 71 ? -9.276 12.624 -0.207 1.00 85.75 71 GLY A C 1
ATOM 573 O O . GLY A 1 71 ? -10.449 12.336 -0.438 1.00 85.75 71 GLY A O 1
ATOM 574 N N . ALA A 1 72 ? -8.788 12.656 1.037 1.00 90.19 72 ALA A N 1
ATOM 575 C CA . ALA A 1 72 ? -9.669 12.622 2.204 1.00 90.19 72 ALA A CA 1
ATOM 576 C C . ALA A 1 72 ? -10.521 13.905 2.301 1.00 90.19 72 ALA A C 1
ATOM 578 O O . ALA A 1 72 ? -10.064 14.991 1.943 1.00 90.19 72 ALA A O 1
ATOM 579 N N . ASP A 1 73 ? -11.749 13.786 2.810 1.00 92.19 73 ASP A N 1
ATOM 580 C CA . ASP A 1 73 ? -12.620 14.940 3.057 1.00 92.19 73 ASP A CA 1
ATOM 581 C C . ASP A 1 73 ? -12.142 15.691 4.306 1.00 92.19 73 ASP A C 1
ATOM 583 O O . ASP A 1 73 ? -11.991 15.100 5.376 1.00 92.19 73 ASP A O 1
ATOM 587 N N . LYS A 1 74 ? -11.933 17.006 4.184 1.00 94.50 74 LYS A N 1
ATOM 588 C CA . LYS A 1 74 ? -11.458 17.865 5.275 1.00 94.50 74 LYS A CA 1
ATOM 589 C C . LYS A 1 74 ? -12.340 17.788 6.519 1.00 94.50 74 LYS A C 1
ATOM 591 O O . LYS A 1 74 ? -11.809 17.875 7.622 1.00 94.50 74 LYS A O 1
ATOM 596 N N . LYS A 1 75 ? -13.655 17.596 6.369 1.00 94.25 75 LYS A N 1
ATOM 597 C CA . LYS A 1 75 ? -14.573 17.497 7.518 1.00 94.25 75 LYS A CA 1
ATOM 598 C C . LYS A 1 75 ? -14.356 16.232 8.354 1.00 94.25 75 LYS A C 1
ATOM 600 O O . LYS A 1 75 ? -14.709 16.213 9.527 1.00 94.25 75 LYS A O 1
ATOM 605 N N . ASP A 1 76 ? -13.765 15.202 7.752 1.00 95.38 76 ASP A N 1
ATOM 606 C CA . ASP A 1 76 ? -13.491 13.929 8.409 1.00 95.38 76 ASP A CA 1
ATOM 607 C C . ASP A 1 76 ? -12.116 13.925 9.098 1.00 95.38 76 ASP A C 1
ATOM 609 O O . ASP A 1 76 ? -11.772 12.948 9.757 1.00 95.38 76 ASP A O 1
ATOM 613 N N . ILE A 1 77 ? -11.305 14.980 8.957 1.00 96.44 77 ILE A N 1
ATOM 614 C CA . ILE A 1 77 ? -9.948 15.038 9.509 1.00 96.44 77 ILE A CA 1
ATOM 615 C C . ILE A 1 77 ? -9.926 15.846 10.807 1.00 96.44 77 ILE A C 1
ATOM 617 O O . ILE A 1 77 ? -10.364 16.994 10.859 1.00 96.44 77 ILE A O 1
ATOM 621 N N . ILE A 1 78 ? -9.356 15.249 11.852 1.00 95.50 78 ILE A N 1
ATOM 622 C CA . ILE A 1 78 ? -9.085 15.890 13.137 1.00 95.50 78 ILE A CA 1
ATOM 623 C C . ILE A 1 78 ? -7.567 16.092 13.244 1.00 95.50 78 ILE A C 1
ATOM 625 O O . ILE A 1 78 ? -6.834 15.112 13.406 1.00 95.50 78 ILE A O 1
ATOM 629 N N . PRO A 1 79 ? -7.072 17.335 13.135 1.00 94.56 79 PRO A N 1
ATOM 630 C CA . PRO A 1 79 ? -5.650 17.612 13.262 1.00 94.56 79 PRO A CA 1
ATOM 631 C C . PRO A 1 79 ? -5.179 17.390 14.704 1.00 94.56 79 PRO A C 1
ATOM 633 O O . PRO A 1 79 ? -5.813 17.828 15.670 1.00 94.56 79 PRO A O 1
ATOM 636 N N . LEU A 1 80 ? -4.050 16.703 14.826 1.00 92.81 80 LEU A N 1
ATOM 637 C CA . LEU A 1 80 ? -3.336 16.458 16.069 1.00 92.81 80 LEU A CA 1
ATOM 638 C C . LEU A 1 80 ? -1.958 17.118 16.003 1.00 92.81 80 LEU A C 1
ATOM 640 O O . LEU A 1 80 ? -1.330 17.161 14.947 1.00 92.81 80 LEU A O 1
ATOM 644 N N . GLU A 1 81 ? -1.468 17.587 17.138 1.00 89.69 81 GLU A N 1
ATOM 645 C CA . GLU A 1 81 ? -0.166 18.229 17.279 1.00 89.69 81 GLU A CA 1
ATOM 646 C C . GLU A 1 81 ? 0.784 17.335 18.059 1.00 89.69 81 GLU A C 1
ATOM 648 O O . GLU A 1 81 ? 0.386 16.630 18.985 1.00 89.69 81 GLU A O 1
ATOM 653 N N . VAL A 1 82 ? 2.057 17.353 17.678 1.00 84.81 82 VAL A N 1
ATOM 654 C CA . VAL A 1 82 ? 3.095 16.617 18.396 1.00 84.81 82 VAL A CA 1
ATOM 655 C C . VAL A 1 82 ? 3.757 17.571 19.379 1.00 84.81 82 VAL A C 1
ATOM 657 O O . VAL A 1 82 ? 4.199 18.648 18.993 1.00 84.81 82 VAL A O 1
ATOM 660 N N . ILE A 1 83 ? 3.897 17.151 20.638 1.00 73.81 83 ILE A N 1
ATOM 661 C CA . ILE A 1 83 ? 4.549 17.948 21.694 1.00 73.81 83 ILE A CA 1
ATOM 662 C C . ILE A 1 83 ? 6.041 18.217 21.357 1.00 73.81 83 ILE A C 1
ATOM 664 O O . ILE A 1 83 ? 6.661 19.113 21.922 1.00 73.81 83 ILE A O 1
ATOM 668 N N . LYS A 1 84 ? 6.638 17.455 20.422 1.00 67.75 84 LYS A N 1
ATOM 669 C CA . LYS A 1 84 ? 8.021 17.600 19.921 1.00 67.75 84 LYS A CA 1
ATOM 670 C C . LYS A 1 84 ? 8.073 17.408 18.393 1.00 67.75 84 LYS A C 1
ATOM 672 O O . LYS A 1 84 ? 7.353 16.564 17.881 1.00 67.75 84 LYS A O 1
ATOM 677 N N . ILE A 1 85 ? 8.970 18.104 17.685 1.00 61.53 85 ILE A N 1
ATOM 678 C CA . ILE A 1 85 ? 8.993 18.267 16.202 1.00 61.53 85 ILE A CA 1
ATOM 679 C C . ILE A 1 85 ? 9.328 16.977 15.400 1.00 61.53 85 ILE A C 1
ATOM 681 O O . ILE A 1 85 ? 9.308 16.964 14.173 1.00 61.53 85 ILE A O 1
ATOM 685 N N . GLU A 1 86 ? 9.604 15.848 16.047 1.00 65.75 86 GLU A N 1
ATOM 686 C CA . GLU A 1 86 ? 9.949 14.602 15.342 1.00 65.75 86 GLU A CA 1
ATOM 687 C C . GLU A 1 86 ? 8.704 13.802 14.913 1.00 65.75 86 GLU A C 1
ATOM 689 O O . GLU A 1 86 ? 7.733 13.689 15.663 1.00 65.75 86 GLU A O 1
ATOM 694 N N . GLN A 1 87 ? 8.754 13.189 13.723 1.00 66.50 87 GLN A N 1
ATOM 695 C CA . GLN A 1 87 ? 7.755 12.218 13.250 1.00 66.50 87 GLN A CA 1
ATOM 696 C C . GLN A 1 87 ? 7.784 10.922 14.089 1.00 66.50 87 GLN A C 1
ATOM 698 O O . GLN A 1 87 ? 8.624 10.750 14.972 1.00 66.50 87 GLN A O 1
ATOM 703 N N . CYS A 1 88 ? 6.864 9.986 13.822 1.00 75.00 88 CYS A N 1
ATOM 704 C CA . CYS A 1 88 ? 6.871 8.650 14.437 1.00 75.00 88 CYS A CA 1
ATOM 705 C C . CYS A 1 88 ? 6.679 8.585 15.957 1.00 75.00 88 CYS A C 1
ATOM 707 O O . CYS A 1 88 ? 7.120 7.646 16.621 1.00 75.00 88 CYS A O 1
ATOM 709 N N . ARG A 1 89 ? 6.002 9.567 16.554 1.00 79.75 89 ARG A N 1
ATOM 710 C CA . ARG A 1 89 ? 5.789 9.563 18.005 1.00 79.75 89 ARG A CA 1
ATOM 711 C C . ARG A 1 89 ? 4.674 8.625 18.455 1.00 79.75 89 ARG A C 1
ATOM 713 O O . ARG A 1 89 ? 3.738 8.289 17.737 1.00 79.75 89 ARG A O 1
ATOM 720 N N . ARG A 1 90 ? 4.748 8.227 19.717 1.00 85.94 90 ARG A N 1
ATOM 721 C CA . ARG A 1 90 ? 3.629 7.578 20.397 1.00 85.94 90 ARG A CA 1
ATOM 722 C C . ARG A 1 90 ? 2.514 8.592 20.648 1.00 85.94 90 ARG A C 1
ATOM 724 O O . ARG A 1 90 ? 2.803 9.759 20.905 1.00 85.94 90 ARG A O 1
ATOM 731 N N . PHE A 1 91 ? 1.261 8.138 20.656 1.00 88.56 91 PHE A N 1
ATOM 732 C CA . PHE A 1 91 ? 0.103 9.004 20.925 1.00 88.56 91 PHE A CA 1
ATOM 733 C C . PHE A 1 91 ? 0.156 9.688 22.297 1.00 88.56 91 PHE A C 1
ATOM 735 O O . PHE A 1 91 ? -0.398 10.766 22.451 1.00 88.56 91 PHE A O 1
ATOM 742 N N . GLY A 1 92 ? 0.908 9.144 23.262 1.00 86.81 92 GLY A N 1
ATOM 743 C CA . GLY A 1 92 ? 1.143 9.808 24.547 1.00 86.81 92 GLY A CA 1
ATOM 744 C C . GLY A 1 92 ? 1.909 11.138 24.454 1.00 86.81 92 GLY A C 1
ATOM 745 O O . GLY A 1 92 ? 1.938 11.866 25.440 1.00 86.81 92 GLY A O 1
ATOM 746 N N . ASN A 1 93 ? 2.508 11.449 23.297 1.00 88.06 93 ASN A N 1
ATOM 747 C CA . ASN A 1 93 ? 3.200 12.709 22.999 1.00 88.06 93 ASN A CA 1
ATOM 748 C C . ASN A 1 93 ? 2.445 13.556 21.959 1.00 88.06 93 ASN A C 1
ATOM 750 O O . ASN A 1 93 ? 3.052 14.386 21.278 1.00 88.06 93 ASN A O 1
ATOM 754 N N . VAL A 1 94 ? 1.154 13.288 21.779 1.00 89.00 94 VAL A N 1
ATOM 755 C CA . VAL A 1 94 ? 0.299 13.938 20.791 1.00 89.00 94 VAL A CA 1
ATOM 756 C C . VAL A 1 94 ? -0.891 14.557 21.516 1.00 89.00 94 VAL A C 1
ATOM 758 O O . VAL A 1 94 ? -1.490 13.925 22.384 1.00 89.00 94 VAL A O 1
ATOM 761 N N . THR A 1 95 ? -1.238 15.786 21.157 1.00 89.38 95 THR A N 1
ATOM 762 C CA . THR A 1 95 ? -2.360 16.539 21.726 1.00 89.38 95 THR A CA 1
ATOM 763 C C . THR A 1 95 ? -3.322 16.961 20.624 1.00 89.38 95 THR A C 1
ATOM 765 O O . THR A 1 95 ? -2.900 17.216 19.497 1.00 89.38 95 THR A O 1
ATOM 768 N N . PRO A 1 96 ? -4.632 17.032 20.890 1.00 87.81 96 PRO A N 1
ATOM 769 C CA . PRO A 1 96 ? -5.574 17.464 19.878 1.00 87.81 96 PRO A CA 1
ATOM 770 C C . PRO A 1 96 ? -5.666 18.996 19.868 1.00 87.81 96 PRO A C 1
ATOM 772 O O . PRO A 1 96 ? -5.694 19.621 20.925 1.00 87.81 96 PRO A O 1
ATOM 775 N N . GLN A 1 97 ? -5.782 19.611 18.686 1.00 86.94 97 GLN A N 1
ATOM 776 C CA . GLN A 1 97 ? -5.963 21.073 18.580 1.00 86.94 97 GLN A CA 1
ATOM 777 C C . GLN A 1 97 ? -7.278 21.558 19.202 1.00 86.94 97 GLN A C 1
ATOM 779 O O . GLN A 1 97 ? -7.424 22.714 19.590 1.00 86.94 97 GLN A O 1
ATOM 784 N N . LYS A 1 98 ? -8.273 20.669 19.247 1.00 85.44 98 LYS A N 1
ATOM 785 C CA . LYS A 1 98 ? -9.582 20.893 19.859 1.00 85.44 98 LYS A CA 1
ATOM 786 C C . LYS A 1 98 ? -9.977 19.646 20.643 1.00 85.44 98 LYS A C 1
ATOM 788 O O . LYS A 1 98 ? -9.648 18.550 20.189 1.00 85.44 98 LYS A O 1
ATOM 793 N N . PRO A 1 99 ? -10.727 19.770 21.751 1.00 86.56 99 PRO A N 1
ATOM 794 C CA . PRO A 1 99 ? -11.206 18.612 22.495 1.00 86.56 99 PRO A CA 1
ATOM 795 C C . PRO A 1 99 ? -11.905 17.599 21.580 1.00 86.56 99 PRO A C 1
ATOM 797 O O . PRO A 1 99 ? -12.842 17.934 20.847 1.00 86.56 99 PRO A O 1
ATOM 800 N N . ILE A 1 100 ? -11.434 16.352 21.607 1.00 89.62 100 ILE A N 1
ATOM 801 C CA . ILE A 1 100 ? -12.033 15.268 20.832 1.00 89.62 100 ILE A CA 1
ATOM 802 C C . ILE A 1 100 ? -13.352 14.889 21.512 1.00 89.62 100 ILE A C 1
ATOM 804 O O . ILE A 1 100 ? -13.367 14.474 22.666 1.00 89.62 100 ILE A O 1
ATOM 808 N N . LYS A 1 101 ? -14.469 15.044 20.793 1.00 89.62 101 LYS A N 1
ATOM 809 C CA . LYS A 1 101 ? -15.801 14.618 21.263 1.00 89.62 101 LYS A CA 1
ATOM 810 C C . LYS A 1 101 ? -15.848 13.101 21.474 1.00 89.62 101 LYS A C 1
ATOM 812 O O . LYS A 1 101 ? -15.088 12.386 20.836 1.00 89.62 101 LYS A O 1
ATOM 817 N N . ASN A 1 102 ? -16.809 12.615 22.259 1.00 91.94 102 ASN A N 1
ATOM 818 C CA . ASN A 1 102 ? -17.005 11.177 22.463 1.00 91.94 102 ASN A CA 1
ATOM 819 C C . ASN A 1 102 ? -17.252 10.430 21.139 1.00 91.94 102 ASN A C 1
ATOM 821 O O . ASN A 1 102 ? -17.973 10.918 20.254 1.00 91.94 102 ASN A O 1
ATOM 825 N N . TYR A 1 103 ? -16.646 9.247 21.047 1.00 96.19 103 TYR A N 1
ATOM 826 C CA . TYR A 1 103 ? -16.780 8.271 19.968 1.00 96.19 103 TYR A CA 1
ATOM 827 C C . TYR A 1 103 ? -17.176 6.921 20.556 1.00 96.19 103 TYR A C 1
ATOM 829 O O . TYR A 1 103 ? -16.716 6.564 21.639 1.00 96.19 103 TYR A O 1
ATOM 837 N N . ASP A 1 104 ? -17.995 6.176 19.818 1.00 96.81 104 ASP A N 1
ATOM 838 C CA . ASP A 1 104 ? -18.444 4.842 20.222 1.00 96.81 104 ASP A CA 1
ATOM 839 C C . ASP A 1 104 ? -17.318 3.810 20.038 1.00 96.81 104 ASP A C 1
ATOM 841 O O . ASP A 1 104 ? -17.212 2.850 20.793 1.00 96.81 104 ASP A O 1
ATOM 845 N N . LEU A 1 105 ? -16.446 4.030 19.046 1.00 97.88 105 LEU A N 1
ATOM 846 C CA . LEU A 1 105 ? -15.287 3.189 18.749 1.00 97.88 105 LEU A CA 1
ATOM 847 C C . LEU A 1 105 ? -14.056 4.027 18.397 1.00 97.88 105 LEU A C 1
ATOM 849 O O . LEU A 1 105 ? -14.155 5.070 17.744 1.00 97.88 105 LEU A O 1
ATOM 853 N N . ILE A 1 106 ? -12.885 3.525 18.778 1.00 98.25 106 ILE A N 1
ATOM 854 C CA . ILE A 1 106 ? -11.566 4.079 18.485 1.00 98.25 106 ILE A CA 1
ATOM 855 C C . ILE A 1 106 ? -10.702 2.973 17.873 1.00 98.25 106 ILE A C 1
ATOM 857 O O . ILE A 1 106 ? -10.471 1.928 18.479 1.00 98.25 106 ILE A O 1
ATOM 861 N N . PHE A 1 107 ? -10.181 3.215 16.675 1.00 98.38 107 PHE A N 1
ATOM 862 C CA . PHE A 1 107 ? -9.253 2.328 15.987 1.00 98.38 107 PHE A CA 1
ATOM 863 C C . PHE A 1 107 ? -7.887 2.985 15.857 1.00 98.38 107 PHE A C 1
ATOM 865 O O . PHE A 1 107 ? -7.752 4.007 15.196 1.00 98.38 107 PHE A O 1
ATOM 872 N N . VAL A 1 108 ? -6.854 2.383 16.438 1.00 97.19 108 VAL A N 1
ATOM 873 C CA . VAL A 1 108 ? -5.463 2.802 16.227 1.00 97.19 108 VAL A CA 1
ATOM 874 C C . VAL A 1 108 ? -4.921 2.028 15.028 1.00 97.19 108 VAL A C 1
ATOM 876 O O . VAL A 1 108 ? -4.707 0.819 15.133 1.00 97.19 108 VAL A O 1
ATOM 879 N N . ALA A 1 109 ? -4.780 2.690 13.875 1.00 96.19 109 ALA A N 1
ATOM 880 C CA . ALA A 1 109 ? -4.653 1.998 12.593 1.00 96.19 109 ALA A CA 1
ATOM 881 C C . ALA A 1 109 ? -3.793 2.735 11.539 1.00 96.19 109 ALA A C 1
ATOM 883 O O . ALA A 1 109 ? -4.211 3.785 11.044 1.00 96.19 109 ALA A O 1
ATOM 884 N N . PRO A 1 110 ? -2.658 2.151 11.108 1.00 93.94 110 PRO A N 1
ATOM 885 C CA . PRO A 1 110 ? -1.924 1.091 11.795 1.00 93.94 110 PRO A CA 1
ATOM 886 C C . PRO A 1 110 ? -1.181 1.677 13.004 1.00 93.94 110 PRO A C 1
ATOM 888 O O . PRO A 1 110 ? -0.877 2.871 13.048 1.00 93.94 110 PRO A O 1
ATOM 891 N N . LEU A 1 111 ? -0.870 0.842 13.990 1.00 91.62 111 LEU A N 1
ATOM 892 C CA . LEU A 1 111 ? 0.163 1.177 14.962 1.00 91.62 111 LEU A CA 1
ATOM 893 C C . LEU A 1 111 ? 1.535 0.830 14.353 1.00 91.62 111 LEU A C 1
ATOM 895 O O . LEU A 1 111 ? 1.732 -0.337 13.998 1.00 91.62 111 LEU A O 1
ATOM 899 N N . PRO A 1 112 ? 2.478 1.788 14.274 1.00 86.31 112 PRO A N 1
ATOM 900 C CA . PRO A 1 112 ? 3.797 1.539 13.702 1.00 86.31 112 PRO A CA 1
ATOM 901 C C . PRO A 1 112 ? 4.560 0.399 14.382 1.00 86.31 112 PRO A C 1
ATOM 903 O O . PRO A 1 112 ? 4.429 0.188 15.594 1.00 86.31 112 PRO A O 1
ATOM 906 N N . MET A 1 113 ? 5.400 -0.307 13.619 1.00 80.00 113 MET A N 1
ATOM 907 C CA . MET A 1 113 ? 6.100 -1.515 14.086 1.00 80.00 113 MET A CA 1
ATOM 908 C C . MET A 1 113 ? 6.978 -1.282 15.329 1.00 80.00 113 MET A C 1
ATOM 910 O O . MET A 1 113 ? 7.072 -2.157 16.193 1.00 80.00 113 MET A O 1
ATOM 914 N N . ASP A 1 114 ? 7.557 -0.094 15.483 1.00 82.44 114 ASP A N 1
ATOM 915 C CA . ASP A 1 114 ? 8.418 0.228 16.629 1.00 82.44 114 ASP A CA 1
ATOM 916 C C . ASP A 1 114 ? 7.626 0.641 17.883 1.00 82.44 114 ASP A C 1
ATOM 918 O O . ASP A 1 114 ? 8.158 0.674 18.996 1.00 82.44 114 ASP A O 1
ATOM 922 N N . ASN A 1 115 ? 6.320 0.888 17.743 1.00 84.81 115 ASN A N 1
ATOM 923 C CA . ASN A 1 115 ? 5.460 1.292 18.847 1.00 84.81 115 ASN A CA 1
ATOM 924 C C . ASN A 1 115 ? 4.834 0.084 19.559 1.00 84.81 115 ASN A C 1
ATOM 926 O O . ASN A 1 115 ? 4.372 -0.882 18.944 1.00 84.81 115 ASN A O 1
ATOM 930 N N . LYS A 1 116 ? 4.783 0.161 20.894 1.00 89.12 116 LYS A N 1
ATOM 931 C CA . LYS A 1 116 ? 4.044 -0.782 21.746 1.00 89.12 116 LYS A CA 1
ATOM 932 C C . LYS A 1 116 ? 2.598 -0.320 21.911 1.00 89.12 116 LYS A C 1
ATOM 934 O O . LYS A 1 116 ? 2.331 0.879 21.967 1.00 89.12 116 LYS A O 1
ATOM 939 N N . ILE A 1 117 ? 1.681 -1.276 22.046 1.00 91.31 117 ILE A N 1
ATOM 940 C CA . ILE A 1 117 ? 0.292 -0.993 22.418 1.00 91.31 117 ILE A CA 1
ATOM 941 C C . ILE A 1 117 ? 0.277 -0.347 23.806 1.00 91.31 117 ILE A C 1
ATOM 943 O O . ILE A 1 117 ? 0.920 -0.836 24.734 1.00 91.31 117 ILE A O 1
ATOM 947 N N . SER A 1 118 ? -0.462 0.750 23.946 1.00 93.75 118 SER A N 1
ATOM 948 C CA . SER A 1 118 ? -0.618 1.452 25.216 1.00 93.75 118 SER A CA 1
ATOM 949 C C . SER A 1 118 ? -1.994 2.092 25.283 1.00 93.75 118 SER A C 1
ATOM 951 O O . SER A 1 118 ? -2.242 3.098 24.623 1.00 93.75 118 SER A O 1
ATOM 953 N N . GLN A 1 119 ? -2.883 1.532 26.106 1.00 93.50 119 GLN A N 1
ATOM 954 C CA . GLN A 1 119 ? -4.178 2.161 26.372 1.00 93.50 119 GLN A CA 1
ATOM 955 C C . GLN A 1 119 ? -3.990 3.537 27.019 1.00 93.50 119 GLN A C 1
ATOM 957 O O . GLN A 1 119 ? -4.692 4.471 26.660 1.00 93.50 119 GLN A O 1
ATOM 962 N N . GLY A 1 120 ? -3.005 3.685 27.913 1.00 93.94 120 GLY A N 1
ATOM 963 C CA . GLY A 1 120 ? -2.722 4.958 28.579 1.00 93.94 120 GLY A CA 1
ATOM 964 C C . GLY A 1 120 ? -2.328 6.074 27.607 1.00 93.94 120 GLY A C 1
ATOM 965 O O . GLY A 1 120 ? -2.712 7.221 27.816 1.00 93.94 120 GLY A O 1
ATOM 966 N N . ASP A 1 121 ? -1.630 5.746 26.515 1.00 93.19 121 ASP A N 1
ATOM 967 C CA . ASP A 1 121 ? -1.313 6.723 25.462 1.00 93.19 121 ASP A CA 1
ATOM 968 C C . ASP A 1 121 ? -2.594 7.230 24.788 1.00 93.19 121 ASP A C 1
ATOM 970 O O . ASP A 1 121 ? -2.702 8.415 24.483 1.00 93.19 121 ASP A O 1
ATOM 974 N N . ILE A 1 122 ? -3.572 6.344 24.586 1.00 95.19 122 ILE A N 1
ATOM 975 C CA . ILE A 1 122 ? -4.853 6.686 23.962 1.00 95.19 122 ILE A CA 1
ATOM 976 C C . ILE A 1 122 ? -5.765 7.422 24.947 1.00 95.19 122 ILE A C 1
ATOM 978 O O . ILE A 1 122 ? -6.383 8.411 24.570 1.00 95.19 122 ILE A O 1
ATOM 982 N N . THR A 1 123 ? -5.813 7.021 26.219 1.00 94.31 123 THR A N 1
ATOM 983 C CA . THR A 1 123 ? -6.614 7.701 27.250 1.00 94.31 123 THR A CA 1
ATOM 984 C C . THR A 1 123 ? -6.130 9.134 27.501 1.00 94.31 123 THR A C 1
ATOM 986 O O . THR A 1 123 ? -6.952 10.013 27.738 1.00 94.31 123 THR A O 1
ATOM 989 N N . LYS A 1 124 ? -4.825 9.421 27.365 1.00 91.50 124 LYS A N 1
ATOM 990 C CA . LYS A 1 124 ? -4.307 10.805 27.409 1.00 91.50 124 LYS A CA 1
ATOM 991 C C . LYS A 1 124 ? -4.871 11.689 26.291 1.00 91.50 124 LYS A C 1
ATOM 993 O O . LYS A 1 124 ? -5.135 12.862 26.524 1.00 91.50 124 LYS A O 1
ATOM 998 N N . LEU A 1 125 ? -5.050 11.130 25.094 1.00 91.44 125 LEU A N 1
ATOM 999 C CA . LEU A 1 125 ? -5.580 11.846 23.931 1.00 91.44 125 LEU A CA 1
ATOM 1000 C C . LEU A 1 125 ? -7.119 11.907 23.928 1.00 91.44 125 LEU A C 1
ATOM 1002 O O . LEU A 1 125 ? -7.716 12.895 23.505 1.00 91.44 125 LEU A O 1
ATOM 1006 N N . THR A 1 126 ? -7.755 10.836 24.393 1.00 92.81 126 THR A N 1
ATOM 1007 C CA . THR A 1 126 ? -9.206 10.619 24.409 1.00 92.81 126 THR A CA 1
ATOM 1008 C C . THR A 1 126 ? -9.610 10.025 25.764 1.00 92.81 126 THR A C 1
ATOM 1010 O O . THR A 1 126 ? -9.596 8.804 25.908 1.00 92.81 126 THR A O 1
ATOM 1013 N N . PRO A 1 127 ? -9.967 10.842 26.775 1.00 92.69 127 PRO A N 1
ATOM 1014 C CA . PRO A 1 127 ? -10.191 10.365 28.150 1.00 92.69 127 PRO A CA 1
ATOM 1015 C C . PRO A 1 127 ? -11.271 9.286 28.320 1.00 92.69 127 PRO A C 1
ATOM 1017 O O . PRO A 1 127 ? -11.204 8.491 29.250 1.00 92.69 127 PRO A O 1
ATOM 1020 N N . PHE A 1 128 ? -12.240 9.214 27.404 1.00 93.44 128 PHE A N 1
ATOM 1021 C CA . PHE A 1 128 ? -13.289 8.184 27.372 1.00 93.44 128 PHE A CA 1
ATOM 1022 C C . PHE A 1 128 ? -12.837 6.853 26.731 1.00 93.44 128 PHE A C 1
ATOM 1024 O O . PHE A 1 128 ? -13.620 5.904 26.641 1.00 93.44 128 PHE A O 1
ATOM 1031 N N . ALA A 1 129 ? -11.594 6.764 26.250 1.00 95.56 129 ALA A N 1
ATOM 1032 C CA . ALA A 1 129 ? -11.043 5.551 25.662 1.00 95.56 129 ALA A CA 1
ATOM 1033 C C . ALA A 1 129 ? -10.771 4.486 26.726 1.00 95.56 129 ALA A C 1
ATOM 1035 O O . ALA A 1 129 ? -10.033 4.707 27.690 1.00 95.56 129 ALA A O 1
ATOM 1036 N N . ASN A 1 130 ? -11.293 3.289 26.493 1.00 93.94 130 ASN A N 1
ATOM 1037 C CA . ASN A 1 130 ? -11.119 2.121 27.341 1.00 93.94 130 ASN A CA 1
ATOM 1038 C C . ASN A 1 130 ? -10.923 0.851 26.490 1.00 93.94 130 ASN A C 1
ATOM 1040 O O . ASN A 1 130 ? -10.967 0.878 25.261 1.00 93.94 130 ASN A O 1
ATOM 1044 N N . LYS A 1 131 ? -10.706 -0.288 27.153 1.00 92.75 131 LYS A N 1
ATOM 1045 C CA . LYS A 1 131 ? -10.434 -1.577 26.490 1.00 92.75 131 LYS A CA 1
ATOM 1046 C C . LYS A 1 131 ? -11.615 -2.134 25.680 1.00 92.75 131 LYS A C 1
ATOM 1048 O O . LYS A 1 131 ? -11.416 -3.070 24.914 1.00 92.75 131 LYS A O 1
ATOM 1053 N N . ASN A 1 132 ? -12.822 -1.603 25.871 1.00 92.25 132 ASN A N 1
ATOM 1054 C CA . ASN A 1 132 ? -14.040 -2.075 25.216 1.00 92.25 132 ASN A CA 1
ATOM 1055 C C . ASN A 1 132 ? -14.357 -1.278 23.947 1.00 92.25 132 ASN A C 1
ATOM 1057 O O . ASN A 1 132 ? -14.977 -1.822 23.039 1.00 92.25 132 ASN A O 1
ATOM 1061 N N . ASN A 1 133 ? -13.904 -0.024 23.853 1.00 95.19 133 ASN A N 1
ATOM 1062 C CA . ASN A 1 133 ? -14.103 0.812 22.668 1.00 95.19 133 ASN A CA 1
ATOM 1063 C C . ASN A 1 133 ? -12.820 1.089 21.868 1.00 95.19 133 ASN A C 1
ATOM 1065 O O . ASN A 1 133 ? -12.913 1.673 20.794 1.00 95.19 133 ASN A O 1
ATOM 1069 N N . THR A 1 134 ? -11.637 0.692 22.347 1.00 96.88 134 THR A N 1
ATOM 1070 C CA . THR A 1 134 ? -10.350 0.957 21.679 1.00 96.88 134 THR A CA 1
ATOM 1071 C C . THR A 1 134 ? -9.724 -0.326 21.140 1.00 96.88 134 THR A C 1
ATOM 1073 O O . THR A 1 134 ? -9.454 -1.245 21.910 1.00 96.88 134 THR A O 1
ATOM 1076 N N . PHE A 1 135 ? -9.423 -0.368 19.838 1.00 97.50 135 PHE A N 1
ATOM 1077 C CA . PHE A 1 135 ? -8.813 -1.530 19.183 1.00 97.50 135 PHE A CA 1
ATOM 1078 C C . PHE A 1 135 ? -7.599 -1.150 18.337 1.00 97.50 135 PHE A C 1
ATOM 1080 O O . PHE A 1 135 ? -7.579 -0.118 17.662 1.00 97.50 135 PHE A O 1
ATOM 1087 N N . PHE A 1 136 ? -6.595 -2.022 18.335 1.00 97.25 136 PHE A N 1
ATOM 1088 C CA . PHE A 1 136 ? -5.306 -1.786 17.690 1.00 97.25 136 PHE A CA 1
ATOM 1089 C C . PHE A 1 136 ? -5.125 -2.675 16.456 1.00 97.25 136 PHE A C 1
ATOM 1091 O O . PHE A 1 136 ? -5.187 -3.905 16.543 1.00 97.25 136 PHE A O 1
ATOM 1098 N N . PHE A 1 137 ? -4.837 -2.047 15.316 1.00 97.62 137 PHE A N 1
ATOM 1099 C CA . PHE A 1 137 ? -4.438 -2.714 14.081 1.00 97.62 137 PHE A CA 1
ATOM 1100 C C . PHE A 1 137 ? -2.918 -2.689 13.953 1.00 97.62 137 PHE A C 1
ATOM 1102 O O . PHE A 1 137 ? -2.297 -1.630 14.054 1.00 97.62 137 PHE A O 1
ATOM 1109 N N . SER A 1 138 ? -2.318 -3.845 13.688 1.00 95.25 138 SER A N 1
ATOM 1110 C CA . SER A 1 138 ? -0.905 -3.918 13.333 1.00 95.25 138 SER A CA 1
ATOM 1111 C C . SER A 1 138 ? -0.670 -3.369 11.927 1.00 95.25 138 SER A C 1
ATOM 1113 O O . SER A 1 138 ? -1.559 -3.430 11.070 1.00 95.25 138 SER A O 1
ATOM 1115 N N . GLU A 1 139 ? 0.559 -2.948 11.643 1.00 92.38 139 GLU A N 1
ATOM 1116 C CA . GLU A 1 139 ? 1.069 -2.988 10.272 1.00 92.38 139 GLU A CA 1
ATOM 1117 C C . GLU A 1 139 ? 1.107 -4.432 9.738 1.00 92.38 139 GLU A C 1
ATOM 1119 O O . GLU A 1 139 ? 1.032 -5.409 10.498 1.00 92.38 139 GLU A O 1
ATOM 1124 N N . TYR A 1 140 ? 1.260 -4.584 8.421 1.00 94.25 140 TYR A N 1
ATOM 1125 C CA . TYR A 1 140 ? 1.305 -5.906 7.810 1.00 94.25 140 TYR A CA 1
ATOM 1126 C C . TYR A 1 140 ? 2.483 -6.734 8.326 1.00 94.25 140 TYR A C 1
ATOM 1128 O O . TYR A 1 140 ? 3.645 -6.353 8.197 1.00 94.25 140 TYR A O 1
ATOM 1136 N N . ASN A 1 141 ? 2.163 -7.918 8.852 1.00 94.19 141 ASN A N 1
ATOM 1137 C CA . ASN A 1 141 ? 3.130 -8.911 9.314 1.00 94.19 141 ASN A CA 1
ATOM 1138 C C . ASN A 1 141 ? 4.049 -8.454 10.472 1.00 94.19 141 ASN A C 1
ATOM 1140 O O . ASN A 1 141 ? 5.128 -9.027 10.640 1.00 94.19 141 ASN A O 1
ATOM 1144 N N . ASP A 1 142 ? 3.601 -7.520 11.325 1.00 93.25 142 ASP A N 1
ATOM 1145 C CA . ASP A 1 142 ? 4.250 -7.215 12.619 1.00 93.25 142 ASP A CA 1
ATOM 1146 C C . ASP A 1 142 ? 4.231 -8.446 13.561 1.00 93.25 142 ASP A C 1
ATOM 1148 O O . ASP A 1 142 ? 3.526 -9.429 13.317 1.00 93.25 142 ASP A O 1
ATOM 1152 N N . LYS A 1 143 ? 5.012 -8.445 14.639 1.00 91.88 143 LYS A N 1
ATOM 1153 C CA . LYS A 1 143 ? 5.113 -9.551 15.594 1.00 91.88 143 LYS A CA 1
ATOM 1154 C C . LYS A 1 143 ? 3.763 -9.835 16.269 1.00 91.88 143 LYS A C 1
ATOM 1156 O O . LYS A 1 143 ? 3.089 -8.932 16.761 1.00 91.88 143 LYS A O 1
ATOM 1161 N N . LEU A 1 144 ? 3.375 -11.113 16.292 1.00 91.81 144 LEU A N 1
ATOM 1162 C CA . LEU A 1 144 ? 2.082 -11.571 16.827 1.00 91.81 144 LEU A CA 1
ATOM 1163 C C . LEU A 1 144 ? 1.980 -11.449 18.357 1.00 91.81 144 LEU A C 1
ATOM 1165 O O . LEU A 1 144 ? 0.880 -11.389 18.900 1.00 91.81 144 LEU A O 1
ATOM 1169 N N . ASP A 1 145 ? 3.114 -11.423 19.054 1.00 91.19 145 ASP A N 1
ATOM 1170 C CA . ASP A 1 145 ? 3.209 -11.338 20.515 1.00 91.19 145 ASP A CA 1
ATOM 1171 C C . ASP A 1 145 ? 2.959 -9.922 21.063 1.00 91.19 145 ASP A C 1
ATOM 1173 O O . ASP A 1 145 ? 2.747 -9.757 22.262 1.00 91.19 145 ASP A O 1
ATOM 1177 N N . LYS A 1 146 ? 2.890 -8.899 20.198 1.00 91.19 146 LYS A N 1
ATOM 1178 C CA . LYS A 1 146 ? 2.597 -7.510 20.595 1.00 91.19 146 LYS A CA 1
ATOM 1179 C C . LYS A 1 146 ? 1.154 -7.286 21.055 1.00 91.19 146 LYS A C 1
ATOM 1181 O O . LYS A 1 146 ? 0.852 -6.216 21.577 1.00 91.19 146 LYS A O 1
ATOM 1186 N N . GLY A 1 147 ? 0.272 -8.273 20.888 1.00 90.81 147 GLY A N 1
ATOM 1187 C CA . GLY A 1 147 ? -1.072 -8.261 21.471 1.00 90.81 147 GLY A CA 1
ATOM 1188 C C . GLY A 1 147 ? -2.117 -7.446 20.704 1.00 90.81 147 GLY A C 1
ATOM 1189 O O . GLY A 1 147 ? -3.126 -7.062 21.304 1.00 90.81 147 GLY A O 1
ATOM 1190 N N . PHE A 1 148 ? -1.900 -7.198 19.406 1.00 95.12 148 PHE A N 1
ATOM 1191 C CA . PHE A 1 148 ? -2.847 -6.495 18.533 1.00 95.12 148 PHE A CA 1
ATOM 1192 C C . PHE A 1 148 ? -4.225 -7.146 18.517 1.00 95.12 148 PHE A C 1
ATOM 1194 O O . PHE A 1 148 ? -4.356 -8.371 18.580 1.00 95.12 148 PHE A O 1
ATOM 1201 N N . ASP A 1 149 ? -5.255 -6.314 18.384 1.00 96.06 149 ASP A N 1
ATOM 1202 C CA . ASP A 1 149 ? -6.612 -6.799 18.169 1.00 96.06 149 ASP A CA 1
ATOM 1203 C C . ASP A 1 149 ? -6.770 -7.269 16.736 1.00 96.06 149 ASP A C 1
ATOM 1205 O O . ASP A 1 149 ? -7.334 -8.333 16.538 1.00 96.06 149 ASP A O 1
ATOM 1209 N N . PHE A 1 150 ? -6.191 -6.568 15.759 1.00 97.25 150 PHE A N 1
ATOM 1210 C CA . PHE A 1 150 ? -6.154 -6.989 14.360 1.00 97.25 150 PHE A CA 1
ATOM 1211 C C . PHE A 1 150 ? -4.704 -7.157 13.885 1.00 97.25 150 PHE A C 1
ATOM 1213 O O . PHE A 1 150 ? -3.987 -6.182 13.671 1.00 97.25 150 PHE A O 1
ATOM 1220 N N . ASN A 1 151 ? -4.278 -8.406 13.702 1.00 96.56 151 ASN A N 1
ATOM 1221 C CA . ASN A 1 151 ? -2.980 -8.791 13.158 1.00 96.56 151 ASN A CA 1
ATOM 1222 C C . ASN A 1 151 ? -3.053 -8.803 11.627 1.00 96.56 151 ASN A C 1
ATOM 1224 O O . ASN A 1 151 ? -3.215 -9.860 11.006 1.00 96.56 151 ASN A O 1
ATOM 1228 N N . THR A 1 152 ? -2.949 -7.635 11.001 1.00 97.00 152 THR A N 1
ATOM 1229 C CA . THR A 1 152 ? -3.011 -7.534 9.541 1.00 97.00 152 THR A CA 1
ATOM 1230 C C . THR A 1 152 ? -1.798 -8.196 8.884 1.00 97.00 152 THR A C 1
ATOM 1232 O O . THR A 1 152 ? -0.694 -8.249 9.436 1.00 97.00 152 THR A O 1
ATOM 1235 N N . GLY A 1 153 ? -2.003 -8.760 7.695 1.00 96.50 153 GLY A N 1
ATOM 1236 C CA . GLY A 1 153 ? -0.954 -9.421 6.923 1.00 96.50 153 GLY A CA 1
ATOM 1237 C C . GLY A 1 153 ? -1.331 -10.813 6.428 1.00 96.50 153 GLY A C 1
ATOM 1238 O O . GLY A 1 153 ? -2.504 -11.166 6.304 1.00 96.50 153 GLY A O 1
ATOM 1239 N N . ILE A 1 154 ? -0.302 -11.600 6.125 1.00 95.88 154 ILE A N 1
ATOM 1240 C CA . ILE A 1 154 ? -0.387 -12.898 5.443 1.00 95.88 154 ILE A CA 1
ATOM 1241 C C . ILE A 1 154 ? 0.198 -13.998 6.332 1.00 95.88 154 ILE A C 1
ATOM 1243 O O . ILE A 1 154 ? 1.200 -13.777 7.013 1.00 95.88 154 ILE A O 1
ATOM 1247 N N . GLY A 1 155 ? -0.393 -15.189 6.296 1.00 94.00 155 GLY A N 1
ATOM 1248 C CA . GLY A 1 155 ? 0.071 -16.356 7.042 1.00 94.00 155 GLY A CA 1
ATOM 1249 C C . GLY A 1 155 ? -0.787 -16.680 8.264 1.00 94.00 155 GLY A C 1
ATOM 1250 O O . GLY A 1 155 ? -1.856 -16.108 8.490 1.00 94.00 155 GLY A O 1
ATOM 1251 N N . SER A 1 156 ? -0.335 -17.659 9.048 1.00 91.25 156 SER A N 1
ATOM 1252 C CA . SER A 1 156 ? -1.088 -18.152 10.205 1.00 91.25 156 SER A CA 1
ATOM 1253 C C . SER A 1 156 ? -1.400 -17.034 11.207 1.00 91.25 156 SER A C 1
ATOM 1255 O O . SER A 1 156 ? -0.562 -16.172 11.470 1.00 91.25 156 SER A O 1
ATOM 1257 N N . ARG A 1 157 ? -2.620 -17.064 11.763 1.00 92.19 157 ARG A N 1
ATOM 1258 C CA . ARG A 1 157 ? -3.140 -16.088 12.743 1.00 92.19 157 ARG A CA 1
ATOM 1259 C C . ARG A 1 157 ? -3.146 -14.628 12.257 1.00 92.19 157 ARG A C 1
ATOM 1261 O O . ARG A 1 157 ? -3.098 -13.710 13.071 1.00 92.19 157 ARG A O 1
ATOM 1268 N N . ARG A 1 158 ? -3.225 -14.409 10.939 1.00 96.06 158 ARG A N 1
ATOM 1269 C CA . ARG A 1 158 ? -3.412 -13.081 10.339 1.00 96.06 158 ARG A CA 1
ATOM 1270 C C . ARG A 1 158 ? -4.845 -12.842 9.881 1.00 96.06 158 ARG A C 1
ATOM 1272 O O . ARG A 1 158 ? -5.503 -13.741 9.345 1.00 96.06 158 ARG A O 1
ATOM 1279 N N . ASP A 1 159 ? -5.269 -11.593 10.030 1.00 97.19 159 ASP A N 1
ATOM 1280 C CA . ASP A 1 159 ? -6.599 -11.094 9.679 1.00 97.19 159 ASP A CA 1
ATOM 1281 C C . ASP A 1 159 ? -6.706 -10.683 8.195 1.00 97.19 159 ASP A C 1
ATOM 1283 O O . ASP A 1 159 ? -7.764 -10.252 7.753 1.00 97.19 159 ASP A O 1
ATOM 1287 N N . GLY A 1 160 ? -5.642 -10.854 7.402 1.00 97.31 160 GLY A N 1
ATOM 1288 C CA . GLY A 1 160 ? -5.609 -10.533 5.973 1.00 97.31 160 GLY A CA 1
ATOM 1289 C C . GLY A 1 160 ? -5.031 -9.151 5.655 1.00 97.31 160 GLY A C 1
ATOM 1290 O O . GLY A 1 160 ? -4.634 -8.393 6.543 1.00 97.31 160 GLY A O 1
ATOM 1291 N N . ILE A 1 161 ? -4.962 -8.839 4.361 1.00 96.94 161 ILE A N 1
ATOM 1292 C CA . ILE A 1 161 ? -4.469 -7.570 3.809 1.00 96.94 161 ILE A CA 1
ATOM 1293 C C . ILE A 1 161 ? -5.624 -6.698 3.310 1.00 96.94 161 ILE A C 1
ATOM 1295 O O . ILE A 1 161 ? -6.632 -7.216 2.823 1.00 96.94 161 ILE A O 1
ATOM 1299 N N . PHE A 1 162 ? -5.482 -5.373 3.400 1.00 96.06 162 PHE A N 1
ATOM 1300 C CA . PHE A 1 162 ? -6.475 -4.453 2.848 1.00 96.06 162 PHE A CA 1
ATOM 1301 C C . PHE A 1 162 ? -6.284 -4.299 1.342 1.00 96.06 162 PHE A C 1
ATOM 1303 O O . PHE A 1 162 ? -5.230 -3.875 0.862 1.00 96.06 162 PHE A O 1
ATOM 1310 N N . LEU A 1 163 ? -7.344 -4.601 0.602 1.00 93.06 163 LEU A N 1
ATOM 1311 C CA . LEU A 1 163 ? -7.401 -4.488 -0.848 1.00 93.06 163 LEU A CA 1
ATOM 1312 C C . LEU A 1 163 ? -8.275 -3.306 -1.262 1.00 93.06 163 LEU A C 1
ATOM 1314 O O . LEU A 1 163 ? -9.325 -3.043 -0.672 1.00 93.06 163 LEU A O 1
ATOM 1318 N N . THR A 1 164 ? -7.846 -2.603 -2.298 1.00 85.50 164 THR A N 1
ATOM 1319 C CA . THR A 1 164 ? -8.537 -1.418 -2.805 1.00 85.50 164 THR A CA 1
ATOM 1320 C C . THR A 1 164 ? -9.641 -1.834 -3.764 1.00 85.50 164 THR A C 1
ATOM 1322 O O . THR A 1 164 ? -9.462 -2.738 -4.581 1.00 85.50 164 THR A O 1
ATOM 1325 N N . GLU A 1 165 ? -10.794 -1.173 -3.691 1.00 80.12 165 GLU A N 1
ATOM 1326 C CA . GLU A 1 165 ? -11.812 -1.324 -4.724 1.00 80.12 165 GLU A CA 1
ATOM 1327 C C . GLU A 1 165 ? -11.352 -0.602 -5.992 1.00 80.12 165 GLU A C 1
ATOM 1329 O O . GLU A 1 165 ? -11.096 0.603 -6.008 1.00 80.12 165 GLU A O 1
ATOM 1334 N N . VAL A 1 166 ? -11.179 -1.367 -7.063 1.00 78.44 166 VAL A N 1
ATOM 1335 C CA . VAL A 1 166 ? -10.546 -0.877 -8.282 1.00 78.44 166 VAL A CA 1
ATOM 1336 C C . VAL A 1 166 ? -11.617 -0.327 -9.211 1.00 78.44 166 VAL A C 1
ATOM 1338 O O . VAL A 1 166 ? -12.306 -1.072 -9.908 1.00 78.44 166 VAL A O 1
ATOM 1341 N N . ILE A 1 167 ? -11.732 0.998 -9.250 1.00 74.88 167 ILE A N 1
ATOM 1342 C CA . ILE A 1 167 ? -12.597 1.683 -10.209 1.00 74.88 167 ILE A CA 1
ATOM 1343 C C . ILE A 1 167 ? -11.913 1.636 -11.575 1.00 74.88 167 ILE A C 1
ATOM 1345 O O . ILE A 1 167 ? -10.883 2.280 -11.782 1.00 74.88 167 ILE A O 1
ATOM 1349 N N . LYS A 1 168 ? -12.484 0.886 -12.523 1.00 70.25 168 LYS A N 1
ATOM 1350 C CA . LYS A 1 168 ? -12.023 0.913 -13.916 1.00 70.25 168 LYS A CA 1
ATOM 1351 C C . LYS A 1 168 ? -12.224 2.319 -14.480 1.00 70.25 168 LYS A C 1
ATOM 1353 O O . LYS A 1 168 ? -13.349 2.811 -14.557 1.00 70.25 168 LYS A O 1
ATOM 1358 N N . THR A 1 169 ? -11.136 2.975 -14.864 1.00 68.19 169 THR A N 1
ATOM 1359 C CA . THR A 1 169 ? -11.207 4.243 -15.588 1.00 68.19 169 THR A CA 1
ATOM 1360 C C . THR A 1 169 ? -11.665 3.978 -17.023 1.00 68.19 169 THR A C 1
ATOM 1362 O O . THR A 1 169 ? -11.196 3.045 -17.668 1.00 68.19 169 THR A O 1
ATOM 1365 N N . LYS A 1 170 ? -12.614 4.783 -17.527 1.00 74.31 170 LYS A N 1
ATOM 1366 C CA . LYS A 1 170 ? -13.095 4.671 -18.919 1.00 74.31 170 LYS A CA 1
ATOM 1367 C C . LYS A 1 170 ? -12.009 5.037 -19.935 1.00 74.31 170 LYS A C 1
ATOM 1369 O O . LYS A 1 170 ? -12.020 4.533 -21.050 1.00 74.31 170 LYS A O 1
ATOM 1374 N N . THR A 1 171 ? -11.082 5.909 -19.547 1.00 82.06 171 THR A N 1
ATOM 1375 C CA . THR A 1 171 ? -9.979 6.386 -20.381 1.00 82.06 171 THR A CA 1
ATOM 1376 C C . THR A 1 171 ? -8.644 6.121 -19.693 1.00 82.06 171 THR A C 1
ATOM 1378 O O . THR A 1 171 ? -8.539 6.208 -18.467 1.00 82.06 171 THR A O 1
ATOM 1381 N N . ASN A 1 172 ? -7.616 5.793 -20.482 1.00 86.12 172 ASN A N 1
ATOM 1382 C CA . ASN A 1 172 ? -6.244 5.676 -19.997 1.00 86.12 172 ASN A CA 1
ATOM 1383 C C . ASN A 1 172 ? -5.576 7.067 -20.020 1.00 86.12 172 ASN A C 1
ATOM 1385 O O . ASN A 1 172 ? -5.192 7.527 -21.099 1.00 86.12 172 ASN A O 1
ATOM 1389 N N . PRO A 1 173 ? -5.382 7.737 -18.866 1.00 88.50 173 PRO A N 1
ATOM 1390 C CA . PRO A 1 173 ? -4.747 9.055 -18.819 1.00 88.50 173 PRO A CA 1
ATOM 1391 C C . PRO A 1 173 ? -3.265 9.023 -19.229 1.00 88.50 173 PRO A C 1
ATOM 1393 O O . PRO A 1 173 ? -2.677 10.073 -19.469 1.00 88.50 173 PRO A O 1
ATOM 1396 N N . PHE A 1 174 ? -2.665 7.835 -19.336 1.00 93.88 174 PHE A N 1
ATOM 1397 C CA . PHE A 1 174 ? -1.263 7.623 -19.690 1.00 93.88 174 PHE A CA 1
ATOM 1398 C C . PHE A 1 174 ? -1.082 7.049 -21.099 1.00 93.88 174 PHE A C 1
ATOM 1400 O O . PHE A 1 174 ? -0.009 6.548 -21.421 1.00 93.88 174 PHE A O 1
ATOM 1407 N N . ALA A 1 175 ? -2.102 7.128 -21.964 1.00 92.25 175 ALA A N 1
ATOM 1408 C CA . ALA A 1 175 ? -2.033 6.596 -23.329 1.00 92.25 175 ALA A CA 1
ATOM 1409 C C . ALA A 1 175 ? -0.837 7.146 -24.133 1.00 92.25 175 ALA A C 1
ATOM 1411 O O . ALA A 1 175 ? -0.223 6.415 -24.905 1.00 92.25 175 ALA A O 1
ATOM 1412 N N . LYS A 1 176 ? -0.449 8.406 -23.885 1.00 94.19 176 LYS A N 1
ATOM 1413 C CA . LYS A 1 176 ? 0.703 9.063 -24.528 1.00 94.19 176 LYS A CA 1
ATOM 1414 C C . LYS A 1 176 ? 2.062 8.425 -24.195 1.00 94.19 176 LYS A C 1
ATOM 1416 O O . LYS A 1 176 ? 3.030 8.715 -24.883 1.00 94.19 176 LYS A O 1
ATOM 1421 N N . LEU A 1 177 ? 2.154 7.573 -23.168 1.00 95.19 177 LEU A N 1
ATOM 1422 C CA . LEU A 1 177 ? 3.383 6.831 -22.850 1.00 95.19 177 LEU A CA 1
ATOM 1423 C C . LEU A 1 177 ? 3.617 5.630 -23.778 1.00 95.19 177 LEU A C 1
ATOM 1425 O O . LEU A 1 177 ? 4.686 5.025 -23.731 1.00 95.19 177 LEU A O 1
ATOM 1429 N N . GLY A 1 178 ? 2.621 5.245 -24.584 1.00 95.44 178 GLY A N 1
ATOM 1430 C CA . GLY A 1 178 ? 2.694 4.045 -25.411 1.00 95.44 178 GLY A CA 1
ATOM 1431 C C . GLY A 1 178 ? 2.815 2.779 -24.559 1.00 95.44 178 GLY A C 1
ATOM 1432 O O . GLY A 1 178 ? 2.022 2.550 -23.643 1.00 95.44 178 GLY A O 1
ATOM 1433 N N . LYS A 1 179 ? 3.797 1.925 -24.868 1.00 97.50 179 LYS A N 1
ATOM 1434 C CA . LYS A 1 179 ? 4.120 0.746 -24.053 1.00 97.50 179 LYS A CA 1
ATOM 1435 C C . LYS A 1 179 ? 5.043 1.162 -22.917 1.00 97.50 179 LYS A C 1
ATOM 1437 O O . LYS A 1 179 ? 6.114 1.708 -23.168 1.00 97.50 179 LYS A O 1
ATOM 1442 N N . TYR A 1 180 ? 4.643 0.878 -21.679 1.00 98.38 180 TYR A N 1
ATOM 1443 C CA . TYR A 1 180 ? 5.440 1.274 -20.525 1.00 98.38 180 TYR A CA 1
ATOM 1444 C C . TYR A 1 180 ? 5.369 0.306 -19.346 1.00 98.38 180 TYR A C 1
ATOM 1446 O O . TYR A 1 180 ? 4.360 -0.372 -19.150 1.00 98.38 180 TYR A O 1
ATOM 1454 N N . ALA A 1 181 ? 6.422 0.277 -18.531 1.00 98.31 181 ALA A N 1
ATOM 1455 C CA . ALA A 1 181 ? 6.450 -0.354 -17.210 1.00 98.31 181 ALA A CA 1
ATOM 1456 C C . ALA A 1 181 ? 6.483 0.695 -16.088 1.00 98.31 181 ALA A C 1
ATOM 1458 O O . ALA A 1 181 ? 6.800 1.862 -16.316 1.00 98.31 181 ALA A O 1
ATOM 1459 N N . LEU A 1 182 ? 6.164 0.263 -14.866 1.00 98.38 182 LEU A N 1
ATOM 1460 C CA . LEU A 1 182 ? 6.289 1.074 -13.655 1.00 98.38 182 LEU A CA 1
ATOM 1461 C C . LEU A 1 182 ? 7.344 0.464 -12.730 1.00 98.38 182 LEU A C 1
ATOM 1463 O O . LEU A 1 182 ? 7.241 -0.710 -12.368 1.00 98.38 182 LEU A O 1
ATOM 1467 N N . ALA A 1 183 ? 8.295 1.292 -12.305 1.00 97.81 183 ALA A N 1
ATOM 1468 C CA . ALA A 1 183 ? 9.266 0.995 -11.263 1.00 97.81 183 ALA A CA 1
ATOM 1469 C C . ALA A 1 183 ? 9.132 2.020 -10.128 1.00 97.81 183 ALA A C 1
ATOM 1471 O O . ALA A 1 183 ? 9.797 3.046 -10.129 1.00 97.81 183 ALA A O 1
ATOM 1472 N N . TYR A 1 184 ? 8.247 1.769 -9.163 1.00 95.38 184 TYR A N 1
ATOM 1473 C CA . TYR A 1 184 ? 8.010 2.647 -8.017 1.00 95.38 184 TYR A CA 1
ATOM 1474 C C . TYR A 1 184 ? 8.897 2.255 -6.830 1.00 95.38 184 TYR A C 1
ATOM 1476 O O . TYR A 1 184 ? 8.564 1.331 -6.092 1.00 95.38 184 TYR A O 1
ATOM 1484 N N . LEU A 1 185 ? 10.020 2.959 -6.662 1.00 93.31 185 LEU A N 1
ATOM 1485 C CA . LEU A 1 185 ? 11.070 2.646 -5.688 1.00 93.31 185 LEU A CA 1
ATOM 1486 C C . LEU A 1 185 ? 11.298 3.763 -4.658 1.00 93.31 185 LEU A C 1
ATOM 1488 O O . LEU A 1 185 ? 11.093 4.939 -4.957 1.00 93.31 185 LEU A O 1
ATOM 1492 N N . ALA A 1 186 ? 11.784 3.413 -3.465 1.00 91.44 186 ALA A N 1
ATOM 1493 C CA . ALA A 1 186 ? 12.181 4.397 -2.456 1.00 91.44 186 ALA A CA 1
ATOM 1494 C C . ALA A 1 186 ? 13.690 4.681 -2.510 1.00 91.44 186 ALA A C 1
ATOM 1496 O O . ALA A 1 186 ? 14.494 3.754 -2.592 1.00 91.44 186 ALA A O 1
ATOM 1497 N N . GLU A 1 187 ? 14.056 5.960 -2.422 1.00 86.12 187 GLU A N 1
ATOM 1498 C CA . GLU A 1 187 ? 15.429 6.428 -2.214 1.00 86.12 187 GLU A CA 1
ATOM 1499 C C . GLU A 1 187 ? 15.812 6.172 -0.749 1.00 86.12 187 GLU A C 1
ATOM 1501 O O . GLU A 1 187 ? 15.041 6.489 0.153 1.00 86.12 187 GLU A O 1
ATOM 1506 N N . GLY A 1 188 ? 16.950 5.535 -0.481 1.00 85.50 188 GLY A N 1
ATOM 1507 C CA . GLY A 1 188 ? 17.389 5.232 0.892 1.00 85.50 188 GLY A CA 1
ATOM 1508 C C . GLY A 1 188 ? 17.159 3.791 1.357 1.00 85.50 188 GLY A C 1
ATOM 1509 O O . GLY A 1 188 ? 17.625 3.412 2.429 1.00 85.50 188 GLY A O 1
ATOM 1510 N N . ILE A 1 189 ? 16.532 2.934 0.545 1.00 88.31 189 ILE A N 1
ATOM 1511 C CA . ILE A 1 189 ? 16.624 1.485 0.775 1.00 88.31 189 ILE A CA 1
ATOM 1512 C C . ILE A 1 189 ? 17.989 0.991 0.266 1.00 88.31 189 ILE A C 1
ATOM 1514 O O . ILE A 1 189 ? 18.387 1.346 -0.851 1.00 88.31 189 ILE A O 1
ATOM 1518 N N . PRO A 1 190 ? 18.720 0.149 1.021 1.00 87.19 190 PRO A N 1
ATOM 1519 C CA . PRO A 1 190 ? 19.989 -0.394 0.547 1.00 87.19 190 PRO A CA 1
ATOM 1520 C C . PRO A 1 190 ? 19.853 -1.065 -0.827 1.00 87.19 190 PRO A C 1
ATOM 1522 O O . PRO A 1 190 ? 18.928 -1.851 -1.049 1.00 87.19 190 PRO A O 1
ATOM 1525 N N . ASN A 1 191 ? 20.796 -0.774 -1.729 1.00 86.75 191 ASN A N 1
ATOM 1526 C CA . ASN A 1 191 ? 20.857 -1.291 -3.104 1.00 86.75 191 ASN A CA 1
ATOM 1527 C C . ASN A 1 191 ? 19.699 -0.852 -4.023 1.00 86.75 191 ASN A C 1
ATOM 1529 O O . ASN A 1 191 ? 19.347 -1.572 -4.958 1.00 86.75 191 ASN A O 1
ATOM 1533 N N . SER A 1 192 ? 19.101 0.323 -3.793 1.00 91.50 192 SER A N 1
ATOM 1534 C CA . SER A 1 192 ? 17.994 0.831 -4.625 1.00 91.50 192 SER A CA 1
ATOM 1535 C C . SER A 1 192 ? 18.340 0.981 -6.106 1.00 91.50 192 SER A C 1
ATOM 1537 O O . SER A 1 192 ? 17.547 0.583 -6.956 1.00 91.50 192 SER A O 1
ATOM 1539 N N . GLN A 1 193 ? 19.537 1.477 -6.422 1.00 90.69 193 GLN A N 1
ATOM 1540 C CA . GLN A 1 193 ? 19.999 1.619 -7.805 1.00 90.69 193 GLN A CA 1
ATOM 1541 C C . GLN A 1 193 ? 20.146 0.248 -8.489 1.00 90.69 193 GLN A C 1
ATOM 1543 O O . GLN A 1 193 ? 19.596 0.014 -9.561 1.00 90.69 193 GLN A O 1
ATOM 1548 N N . PHE A 1 194 ? 20.786 -0.710 -7.813 1.00 89.69 194 PHE A N 1
ATOM 1549 C CA . PHE A 1 194 ? 20.905 -2.090 -8.294 1.00 89.69 194 PHE A CA 1
ATOM 1550 C C . PHE A 1 194 ? 19.538 -2.770 -8.484 1.00 89.69 194 PHE A C 1
ATOM 1552 O O . PHE A 1 194 ? 19.328 -3.518 -9.437 1.00 89.69 194 PHE A O 1
ATOM 1559 N N . CYS A 1 195 ? 18.585 -2.489 -7.592 1.00 93.06 195 CYS A N 1
ATOM 1560 C CA . CYS A 1 195 ? 17.214 -2.978 -7.700 1.00 93.06 195 CYS A CA 1
ATOM 1561 C C . CYS A 1 195 ? 16.543 -2.484 -8.990 1.00 93.06 195 CYS A C 1
ATOM 1563 O O . CYS A 1 195 ? 15.951 -3.279 -9.719 1.00 93.06 195 CYS A O 1
ATOM 1565 N N . PHE A 1 196 ? 16.686 -1.189 -9.293 1.00 94.62 196 PHE A N 1
ATOM 1566 C CA . PHE A 1 196 ? 16.185 -0.597 -10.529 1.00 94.62 196 PHE A CA 1
ATOM 1567 C C . PHE A 1 196 ? 16.843 -1.211 -11.772 1.00 94.62 196 PHE A C 1
ATOM 1569 O O . PHE A 1 196 ? 16.130 -1.588 -12.699 1.00 94.62 196 PHE A O 1
ATOM 1576 N N . LEU A 1 197 ? 18.170 -1.397 -11.771 1.00 92.00 197 LEU A N 1
ATOM 1577 C CA . LEU A 1 197 ? 18.885 -2.019 -12.893 1.00 92.00 197 LEU A CA 1
ATOM 1578 C C . LEU A 1 197 ? 18.393 -3.411 -13.232 1.00 92.00 197 LEU A C 1
ATOM 1580 O O . LEU A 1 197 ? 18.095 -3.681 -14.388 1.00 92.00 197 LEU A O 1
ATOM 1584 N N . ASN A 1 198 ? 18.306 -4.296 -12.240 1.00 93.44 198 ASN A N 1
ATOM 1585 C CA . ASN A 1 198 ? 17.906 -5.679 -12.499 1.00 93.44 198 ASN A CA 1
ATOM 1586 C C . ASN A 1 198 ? 16.494 -5.756 -13.080 1.00 93.44 198 ASN A C 1
ATOM 1588 O O . ASN A 1 198 ? 16.173 -6.657 -13.859 1.00 93.44 198 ASN A O 1
ATOM 1592 N N . PHE A 1 199 ? 15.634 -4.819 -12.685 1.00 96.06 199 PHE A N 1
ATOM 1593 C CA . PHE A 1 199 ? 14.311 -4.699 -13.266 1.00 96.06 199 PHE A CA 1
ATOM 1594 C C . PHE A 1 199 ? 14.366 -4.185 -14.692 1.00 96.06 199 PHE A C 1
ATOM 1596 O O . PHE A 1 199 ? 13.710 -4.754 -15.558 1.00 96.06 199 PHE A O 1
ATOM 1603 N N . LEU A 1 200 ? 15.165 -3.150 -14.947 1.00 94.81 200 LEU A N 1
ATOM 1604 C CA . LEU A 1 200 ? 15.346 -2.604 -16.282 1.00 94.81 200 LEU A CA 1
ATOM 1605 C C . LEU A 1 200 ? 15.900 -3.667 -17.239 1.00 94.81 200 LEU A C 1
ATOM 1607 O O . LEU A 1 200 ? 15.329 -3.867 -18.302 1.00 94.81 200 LEU A O 1
ATOM 1611 N N . GLU A 1 201 ? 16.909 -4.430 -16.819 1.00 93.56 201 GLU A N 1
ATOM 1612 C CA . GLU A 1 201 ? 17.483 -5.560 -17.559 1.00 93.56 201 GLU A CA 1
ATOM 1613 C C . GLU A 1 201 ? 16.442 -6.653 -17.853 1.00 93.56 201 GLU A C 1
ATOM 1615 O O . GLU A 1 201 ? 16.329 -7.133 -18.982 1.00 93.56 201 GLU A O 1
ATOM 1620 N N . LEU A 1 202 ? 15.613 -7.022 -16.867 1.00 95.56 202 LEU A N 1
ATOM 1621 C CA . LEU A 1 202 ? 14.477 -7.920 -17.096 1.00 95.56 202 LEU A CA 1
ATOM 1622 C C . LEU A 1 202 ? 13.526 -7.348 -18.158 1.00 95.56 202 LEU A C 1
ATOM 1624 O O . LEU A 1 202 ? 13.129 -8.070 -19.075 1.00 95.56 202 LEU A O 1
ATOM 1628 N N . LEU A 1 203 ? 13.144 -6.075 -18.035 1.00 96.62 203 LEU A N 1
ATOM 1629 C CA . LEU A 1 203 ? 12.198 -5.439 -18.947 1.00 96.62 203 LEU A CA 1
ATOM 1630 C C . LEU A 1 203 ? 12.738 -5.402 -20.378 1.00 96.62 203 LEU A C 1
ATOM 1632 O O . LEU A 1 203 ? 12.021 -5.801 -21.290 1.00 96.62 203 LEU A O 1
ATOM 1636 N N . THR A 1 204 ? 13.984 -4.976 -20.579 1.00 94.38 204 THR A N 1
ATOM 1637 C CA . THR A 1 204 ? 14.602 -4.874 -21.908 1.00 94.38 204 THR A CA 1
ATOM 1638 C C . THR A 1 204 ? 14.893 -6.248 -22.519 1.00 94.38 204 THR A C 1
ATOM 1640 O O . THR A 1 204 ? 14.799 -6.430 -23.737 1.00 94.38 204 THR A O 1
ATOM 1643 N N . THR A 1 205 ? 15.144 -7.264 -21.689 1.00 94.00 205 THR A N 1
ATOM 1644 C CA . THR A 1 205 ? 15.249 -8.657 -22.147 1.00 94.00 205 THR A CA 1
ATOM 1645 C C . THR A 1 205 ? 13.88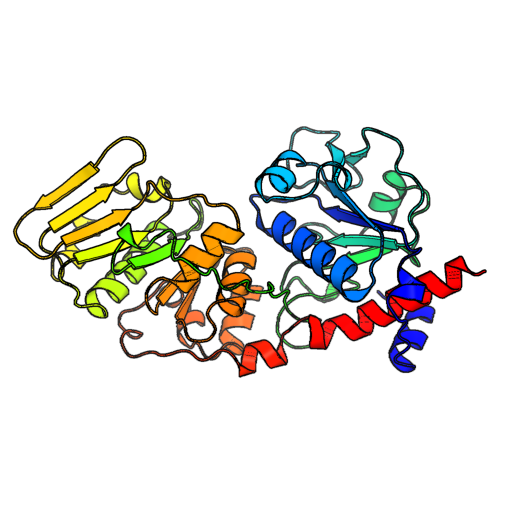9 -9.199 -22.593 1.00 94.00 205 THR A C 1
ATOM 1647 O O . THR A 1 205 ? 13.796 -9.859 -23.625 1.00 94.00 205 THR A O 1
ATOM 1650 N N . LYS A 1 206 ? 12.824 -8.919 -21.834 1.00 96.12 206 LYS A N 1
ATOM 1651 C CA . LYS A 1 206 ? 11.484 -9.491 -22.040 1.00 96.12 206 LYS A CA 1
ATOM 1652 C C . LYS A 1 206 ? 10.663 -8.776 -23.112 1.00 96.12 206 LYS A C 1
ATOM 1654 O O . LYS A 1 206 ? 9.968 -9.429 -23.885 1.00 96.12 206 LYS A O 1
ATOM 1659 N N . TYR A 1 207 ? 10.698 -7.449 -23.129 1.00 95.50 207 TYR A N 1
ATOM 1660 C CA . TYR A 1 207 ? 9.857 -6.608 -23.973 1.00 95.50 207 TYR A CA 1
ATOM 1661 C C . TYR A 1 207 ? 10.679 -6.023 -25.123 1.00 95.50 207 TYR A C 1
ATOM 1663 O O . TYR A 1 207 ? 11.477 -5.108 -24.931 1.00 95.50 207 TYR A O 1
ATOM 1671 N N . LYS A 1 208 ? 10.463 -6.552 -26.331 1.00 91.88 208 LYS A N 1
ATOM 1672 C CA . LYS A 1 208 ? 11.160 -6.157 -27.565 1.00 91.88 208 LYS A CA 1
ATOM 1673 C C . LYS A 1 208 ? 10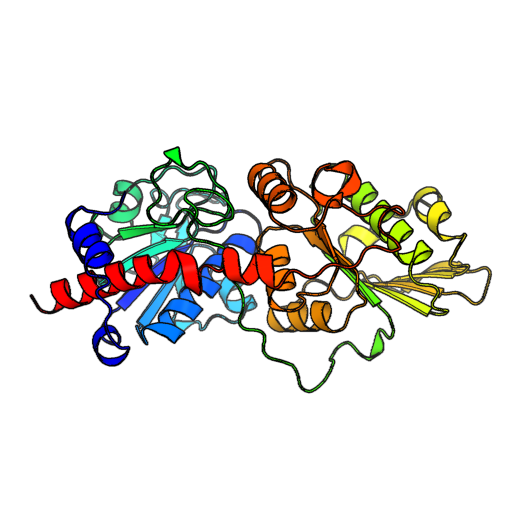.368 -5.113 -28.360 1.00 91.88 208 LYS A C 1
ATOM 1675 O O . LYS A 1 208 ? 10.030 -5.328 -29.519 1.00 91.88 208 LYS A O 1
ATOM 1680 N N . TYR A 1 209 ? 9.985 -4.019 -27.706 1.00 95.88 209 TYR A N 1
ATOM 1681 C CA . TYR A 1 209 ? 9.302 -2.909 -28.375 1.00 95.88 209 TYR A CA 1
ATOM 1682 C C . TYR A 1 209 ? 10.328 -1.944 -28.979 1.00 95.88 209 TYR A C 1
ATOM 1684 O O . TYR A 1 209 ? 11.344 -1.687 -28.347 1.00 95.88 209 TYR A O 1
ATOM 1692 N N . LYS A 1 210 ? 10.037 -1.364 -30.154 1.00 95.31 210 LYS A N 1
ATOM 1693 C CA . LYS A 1 210 ? 10.892 -0.327 -30.769 1.00 95.31 210 LYS A CA 1
ATOM 1694 C C . LYS A 1 210 ? 11.014 0.916 -29.881 1.00 95.31 210 LYS A C 1
ATOM 1696 O O . LYS A 1 210 ? 12.089 1.481 -29.748 1.00 95.31 210 LYS A O 1
ATOM 1701 N N . THR A 1 211 ? 9.910 1.308 -29.246 1.00 96.88 211 THR A N 1
ATOM 1702 C CA . THR A 1 211 ? 9.860 2.410 -28.280 1.00 96.88 211 THR A CA 1
ATOM 1703 C C . THR A 1 211 ? 9.233 1.913 -26.987 1.00 96.88 211 THR A C 1
ATOM 1705 O O . THR A 1 211 ? 8.123 1.366 -26.999 1.00 96.88 211 THR A O 1
ATOM 1708 N N . PHE A 1 212 ? 9.919 2.109 -25.863 1.00 97.88 212 PHE A N 1
ATOM 1709 C CA . PHE A 1 212 ? 9.443 1.669 -24.555 1.00 97.88 212 PHE A CA 1
ATOM 1710 C C . PHE A 1 212 ? 9.682 2.724 -23.480 1.00 97.88 212 PHE A C 1
ATOM 1712 O O . PHE A 1 212 ? 10.724 3.365 -23.452 1.00 97.88 212 PHE A O 1
ATOM 1719 N N . SER A 1 213 ? 8.727 2.905 -22.569 1.00 98.12 213 SER A N 1
ATOM 1720 C CA . SER A 1 213 ? 8.888 3.825 -21.438 1.00 98.12 213 SER A CA 1
ATOM 1721 C C . SER A 1 213 ? 8.980 3.082 -20.104 1.00 98.12 213 SER A C 1
ATOM 1723 O O . SER A 1 213 ? 8.274 2.106 -19.859 1.00 98.12 213 SER A O 1
ATOM 1725 N N . VAL A 1 214 ? 9.796 3.577 -19.182 1.00 98.00 214 VAL A N 1
ATOM 1726 C CA . VAL A 1 214 ? 9.845 3.107 -17.794 1.00 98.00 214 VAL A CA 1
ATOM 1727 C C . VAL A 1 214 ? 9.578 4.291 -16.885 1.00 98.00 214 VAL A C 1
ATOM 1729 O O . VAL A 1 214 ? 10.380 5.215 -16.806 1.00 98.00 214 VAL A O 1
ATOM 1732 N N . VAL A 1 215 ? 8.430 4.275 -16.212 1.00 98.50 215 VAL A N 1
ATOM 1733 C CA . VAL A 1 215 ? 8.062 5.321 -15.254 1.00 98.50 215 VAL A CA 1
ATOM 1734 C C . VAL A 1 215 ? 8.742 5.045 -13.922 1.00 98.50 215 VAL A C 1
ATOM 1736 O O . VAL A 1 215 ? 8.562 3.961 -13.360 1.00 98.50 215 VAL A O 1
ATOM 1739 N N . ALA A 1 216 ? 9.499 6.020 -13.423 1.00 97.31 216 ALA A N 1
ATOM 1740 C CA . ALA A 1 216 ? 10.344 5.874 -12.245 1.00 97.31 216 ALA A CA 1
ATOM 1741 C C . ALA A 1 216 ? 10.318 7.144 -11.359 1.00 97.31 216 ALA A C 1
ATOM 1743 O O . ALA A 1 216 ? 9.915 8.211 -11.820 1.00 97.31 216 ALA A O 1
ATOM 1744 N N . PRO A 1 217 ? 10.645 7.046 -10.057 1.00 94.88 217 PRO A N 1
ATOM 1745 C CA . PRO A 1 217 ? 10.749 8.196 -9.165 1.00 94.88 217 PRO A CA 1
ATOM 1746 C C . PRO A 1 217 ? 11.784 9.219 -9.633 1.00 94.88 217 PRO A C 1
ATOM 1748 O O . PRO A 1 217 ? 12.796 8.845 -10.217 1.00 94.88 217 PRO A O 1
ATOM 1751 N N . SER A 1 218 ? 11.588 10.489 -9.270 1.00 93.50 218 SER A N 1
ATOM 1752 C CA . SER A 1 218 ? 12.491 11.576 -9.662 1.00 93.50 218 SER A CA 1
ATOM 1753 C C . SER A 1 218 ? 13.947 11.328 -9.276 1.00 93.50 218 SER A C 1
ATOM 1755 O O . SER A 1 218 ? 14.832 11.625 -10.060 1.00 93.50 218 SER A O 1
ATOM 1757 N N . TRP A 1 219 ? 14.211 10.720 -8.117 1.00 92.75 219 TRP A N 1
ATOM 1758 C CA . TRP A 1 219 ? 15.577 10.460 -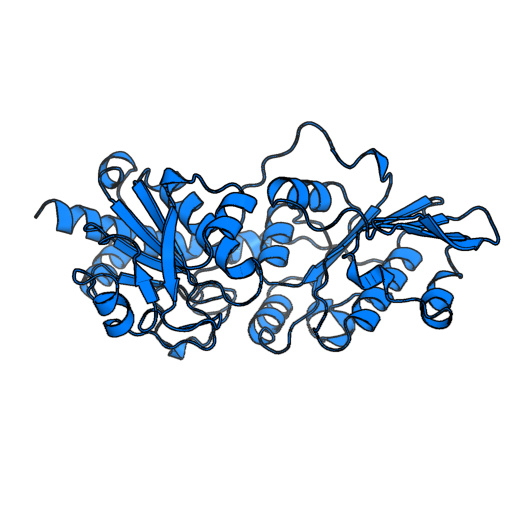7.655 1.00 92.75 219 TRP A CA 1
ATOM 1759 C C . TRP A 1 219 ? 16.389 9.550 -8.586 1.00 92.75 219 TRP A C 1
ATOM 1761 O O . TRP A 1 219 ? 17.614 9.624 -8.597 1.00 92.75 219 TRP A O 1
ATOM 1771 N N . ILE A 1 220 ? 15.736 8.736 -9.424 1.00 93.06 220 ILE A N 1
ATOM 1772 C CA . ILE A 1 220 ? 16.414 7.901 -10.425 1.00 93.06 220 ILE A CA 1
ATOM 1773 C C . ILE A 1 220 ? 17.170 8.764 -11.442 1.00 93.06 220 ILE A C 1
ATOM 1775 O O . ILE A 1 220 ? 18.188 8.320 -11.963 1.00 93.06 220 ILE A O 1
ATOM 1779 N N . SER A 1 221 ? 16.747 10.012 -11.685 1.00 90.31 221 SER A N 1
ATOM 1780 C CA . SER A 1 221 ? 17.465 10.918 -12.591 1.00 90.31 221 SER A CA 1
ATOM 1781 C C . SER A 1 221 ? 18.843 11.343 -12.078 1.00 90.31 221 SER A C 1
ATOM 1783 O O . SER A 1 221 ? 19.630 11.887 -12.847 1.00 90.31 221 SER A O 1
ATOM 1785 N N . SER A 1 222 ? 19.144 11.115 -10.794 1.00 87.06 222 SER A N 1
ATOM 1786 C CA . SER A 1 222 ? 20.485 11.337 -10.241 1.00 87.06 222 SER A CA 1
ATOM 1787 C C . SER A 1 222 ? 21.486 10.255 -10.661 1.00 87.06 222 SER A C 1
ATOM 1789 O O . SER A 1 222 ? 22.693 10.456 -10.542 1.00 87.06 222 SER A O 1
ATOM 1791 N N . ILE A 1 223 ? 21.005 9.120 -11.181 1.00 81.44 223 ILE A N 1
ATOM 1792 C CA . ILE A 1 223 ? 21.857 8.036 -11.657 1.00 81.44 223 ILE A CA 1
ATOM 1793 C C . ILE A 1 223 ? 22.361 8.395 -13.059 1.00 81.44 223 ILE A C 1
ATOM 1795 O O . ILE A 1 223 ? 21.650 8.216 -14.046 1.00 81.44 223 ILE A O 1
ATOM 1799 N N . LYS A 1 224 ? 23.585 8.924 -13.134 1.00 69.38 224 LYS A N 1
ATOM 1800 C CA . LYS A 1 224 ? 24.256 9.344 -14.381 1.00 69.38 224 LYS A CA 1
ATOM 1801 C C . LYS A 1 224 ? 25.440 8.455 -14.777 1.00 69.38 224 LYS A C 1
ATOM 1803 O O . LYS A 1 224 ? 26.283 8.864 -15.561 1.00 69.38 224 LYS A O 1
ATOM 1808 N N . ASP A 1 225 ? 25.538 7.267 -14.199 1.00 74.19 225 ASP A N 1
ATOM 1809 C CA . ASP A 1 225 ? 26.650 6.358 -14.465 1.00 74.19 225 ASP A CA 1
ATOM 1810 C C . ASP A 1 225 ? 26.467 5.684 -15.840 1.00 74.19 225 ASP A C 1
ATOM 1812 O O . ASP A 1 225 ? 25.521 4.931 -16.057 1.00 74.19 225 ASP A O 1
ATOM 1816 N N . GLU A 1 226 ? 27.352 5.962 -16.796 1.00 68.81 226 GLU A N 1
ATOM 1817 C CA . GLU A 1 226 ? 27.306 5.353 -18.133 1.00 68.81 226 GLU A CA 1
ATOM 1818 C C . GLU A 1 226 ? 27.454 3.822 -18.081 1.00 68.81 226 GLU A C 1
ATOM 1820 O O . GLU A 1 226 ? 26.774 3.101 -18.821 1.00 68.81 226 GLU A O 1
ATOM 1825 N N . GLN A 1 227 ? 28.247 3.284 -17.142 1.00 68.38 227 GLN A N 1
ATOM 1826 C CA . GLN A 1 227 ? 28.366 1.832 -16.956 1.00 68.38 227 GLN A CA 1
ATOM 1827 C C . GLN A 1 227 ? 27.048 1.216 -16.484 1.00 68.38 227 GLN A C 1
ATOM 1829 O O . GLN A 1 227 ? 26.736 0.075 -16.836 1.00 68.38 227 GLN A O 1
ATOM 1834 N N . PHE A 1 228 ? 26.240 1.974 -15.744 1.00 74.00 228 PHE A N 1
ATOM 1835 C CA . PHE A 1 228 ? 24.906 1.574 -15.302 1.00 74.00 228 PHE A CA 1
ATOM 1836 C C . PHE A 1 228 ? 23.998 1.250 -16.497 1.00 74.00 228 PHE A C 1
ATOM 1838 O O . PHE A 1 228 ? 23.296 0.236 -16.494 1.00 74.00 228 PHE A O 1
ATOM 1845 N N . PHE A 1 229 ? 24.052 2.068 -17.551 1.00 74.75 229 PHE A N 1
ATOM 1846 C CA . PHE A 1 229 ? 23.198 1.923 -18.731 1.00 74.75 229 PHE A CA 1
ATOM 1847 C C . PHE A 1 229 ? 23.799 1.059 -19.846 1.00 74.75 229 PHE A C 1
ATOM 1849 O O . PHE A 1 229 ? 23.057 0.573 -20.700 1.00 74.75 229 PHE A O 1
ATOM 1856 N N . SER A 1 230 ? 25.094 0.741 -19.793 1.00 79.25 230 SER A N 1
ATOM 1857 C CA . SER A 1 230 ? 25.720 -0.208 -20.730 1.00 79.25 230 SER A CA 1
ATOM 1858 C C . SER A 1 230 ? 24.970 -1.551 -20.828 1.00 79.25 230 SER A C 1
ATOM 1860 O O . SER A 1 230 ? 24.837 -2.129 -21.904 1.00 79.25 230 SER A O 1
ATOM 1862 N N . ARG A 1 231 ? 24.368 -2.019 -19.724 1.00 80.31 231 ARG A N 1
ATOM 1863 C CA . ARG A 1 231 ? 23.612 -3.286 -19.666 1.00 80.31 231 ARG A CA 1
ATOM 1864 C C . ARG A 1 231 ? 22.341 -3.298 -20.512 1.00 80.31 231 ARG A C 1
ATOM 1866 O O . ARG A 1 231 ? 21.823 -4.370 -20.815 1.00 80.31 231 ARG A O 1
ATOM 1873 N N . ILE A 1 232 ? 21.806 -2.128 -20.853 1.00 83.62 232 ILE A N 1
ATOM 1874 C CA . ILE A 1 232 ? 20.569 -2.004 -21.635 1.00 83.62 232 ILE A CA 1
ATOM 1875 C C . ILE A 1 232 ? 20.825 -1.620 -23.091 1.00 83.62 232 ILE A C 1
ATOM 1877 O O . ILE A 1 232 ? 19.932 -1.799 -23.921 1.00 83.62 232 ILE A O 1
ATOM 1881 N N . HIS A 1 233 ? 22.043 -1.175 -23.409 1.00 81.00 233 HIS A N 1
ATOM 1882 C CA . HIS A 1 233 ? 22.475 -0.830 -24.763 1.00 81.00 233 HIS A CA 1
ATOM 1883 C C . HIS A 1 233 ? 22.326 -1.992 -25.749 1.00 81.00 233 HIS A C 1
ATOM 1885 O O . HIS A 1 233 ? 21.876 -1.797 -26.873 1.00 81.00 233 HIS A O 1
ATOM 1891 N N . ALA A 1 234 ? 22.540 -3.227 -25.283 1.00 83.44 234 ALA A N 1
ATOM 1892 C CA . ALA A 1 234 ? 22.307 -4.445 -26.064 1.00 83.44 234 ALA A CA 1
ATOM 1893 C C . ALA A 1 234 ? 20.856 -4.608 -26.578 1.00 83.44 234 ALA A C 1
ATOM 1895 O O . ALA A 1 234 ? 20.563 -5.514 -27.363 1.00 83.44 234 ALA A O 1
ATOM 1896 N N . HIS A 1 235 ? 19.914 -3.790 -26.102 1.00 89.00 235 HIS A N 1
ATOM 1897 C CA . HIS A 1 235 ? 18.504 -3.847 -26.481 1.00 89.00 235 HIS A CA 1
ATOM 1898 C C . HIS A 1 235 ? 17.947 -2.520 -27.003 1.00 89.00 235 HIS A C 1
ATOM 1900 O O . HIS A 1 235 ? 17.022 -2.550 -27.812 1.00 89.00 235 HIS A O 1
ATOM 1906 N N . TYR A 1 236 ? 18.488 -1.385 -26.561 1.00 92.75 236 TYR A N 1
ATOM 1907 C CA . TYR A 1 236 ? 18.052 -0.055 -26.977 1.00 92.75 236 TYR A CA 1
ATOM 1908 C C . TYR A 1 236 ? 19.271 0.798 -27.319 1.00 92.75 236 TYR A C 1
ATOM 1910 O O . TYR A 1 236 ? 20.101 1.082 -26.459 1.00 92.75 236 TYR A O 1
ATOM 1918 N N . SER A 1 237 ? 19.345 1.215 -28.580 1.00 92.44 237 SER A N 1
ATOM 1919 C CA . SER A 1 237 ? 20.415 2.052 -29.128 1.00 92.44 237 SER A CA 1
ATOM 1920 C C . SER A 1 237 ? 20.253 3.529 -28.765 1.00 92.44 237 SER A C 1
ATOM 1922 O O . SER A 1 237 ? 21.163 4.316 -28.988 1.00 92.44 237 SER A O 1
ATOM 1924 N N . LYS A 1 238 ? 19.095 3.922 -28.223 1.00 94.12 238 LYS A N 1
ATOM 1925 C CA . LYS A 1 238 ? 18.826 5.286 -27.778 1.00 94.12 238 LYS A CA 1
ATOM 1926 C C . LYS A 1 238 ? 18.173 5.301 -26.406 1.00 94.12 238 LYS A C 1
ATOM 1928 O O . LYS A 1 238 ? 17.139 4.668 -26.184 1.00 94.12 238 LYS A O 1
ATOM 1933 N N . ILE A 1 239 ? 18.772 6.037 -25.476 1.00 93.06 239 ILE A N 1
ATOM 1934 C CA . ILE A 1 239 ? 18.359 6.087 -24.071 1.00 93.06 239 ILE A CA 1
ATOM 1935 C C . ILE A 1 239 ? 18.079 7.539 -23.712 1.00 93.06 239 ILE A C 1
ATOM 1937 O O . ILE A 1 239 ? 18.949 8.404 -23.802 1.00 93.06 239 ILE A O 1
ATOM 1941 N N . ILE A 1 240 ? 16.846 7.809 -23.296 1.00 94.19 240 ILE A N 1
ATOM 1942 C CA . ILE A 1 240 ? 16.366 9.164 -23.038 1.00 94.19 240 ILE A CA 1
ATOM 1943 C C . ILE A 1 240 ? 15.832 9.249 -21.614 1.00 94.19 240 ILE A C 1
ATOM 1945 O O . ILE A 1 240 ? 14.874 8.564 -21.258 1.00 94.19 240 ILE A O 1
ATOM 1949 N N . LEU A 1 241 ? 16.400 10.142 -20.816 1.00 94.38 241 LEU A N 1
ATOM 1950 C CA . LEU A 1 241 ? 15.953 10.446 -19.466 1.00 94.38 241 LEU A CA 1
ATOM 1951 C C . LEU A 1 241 ? 15.091 11.712 -19.480 1.00 94.38 241 LEU A C 1
ATOM 1953 O O . LEU A 1 241 ? 15.527 12.764 -19.928 1.00 94.38 241 LEU A O 1
ATOM 1957 N N . HIS A 1 242 ? 13.864 11.622 -18.977 1.00 96.00 242 HIS A N 1
ATOM 1958 C CA . HIS A 1 242 ? 12.987 12.777 -18.775 1.00 96.00 242 HIS A CA 1
ATOM 1959 C C . HIS A 1 242 ? 12.991 13.132 -17.293 1.00 96.00 242 HIS A C 1
ATOM 1961 O O . HIS A 1 242 ? 12.522 12.343 -16.469 1.00 96.00 242 HIS A O 1
ATOM 1967 N N . THR A 1 243 ? 13.538 14.295 -16.957 1.00 94.81 243 THR A N 1
ATOM 1968 C CA . THR A 1 243 ? 13.455 14.899 -15.624 1.00 94.81 243 THR A CA 1
ATOM 1969 C C . THR A 1 243 ? 12.262 15.856 -15.577 1.00 94.81 243 THR A C 1
ATOM 1971 O O . THR A 1 243 ? 11.568 16.051 -16.575 1.00 94.81 243 THR A O 1
ATOM 1974 N N . LYS A 1 244 ? 11.986 16.449 -14.411 1.00 90.50 244 LYS A N 1
ATOM 1975 C CA . LYS A 1 244 ? 10.929 17.467 -14.308 1.00 90.50 244 LYS A CA 1
ATOM 1976 C C . LYS A 1 244 ? 11.214 18.704 -15.159 1.00 90.50 244 LYS A C 1
ATOM 1978 O O . LYS A 1 244 ? 10.268 19.356 -15.588 1.00 90.50 244 LYS A O 1
ATOM 1983 N N . ASP A 1 245 ? 12.492 18.993 -15.372 1.00 91.81 245 ASP A N 1
ATOM 1984 C CA . ASP A 1 245 ? 12.950 20.245 -15.959 1.00 91.81 245 ASP A CA 1
ATOM 1985 C C . ASP A 1 245 ? 13.327 20.066 -17.433 1.00 91.81 245 ASP A C 1
ATOM 1987 O O . ASP A 1 245 ? 13.122 20.969 -18.241 1.00 91.81 245 ASP A O 1
ATOM 1991 N N . GLU A 1 246 ? 13.838 18.891 -17.811 1.00 93.50 246 GLU A N 1
ATOM 1992 C CA . GLU A 1 246 ? 14.408 18.680 -19.138 1.00 93.50 246 GLU A CA 1
ATOM 1993 C C . GLU A 1 246 ? 14.365 17.225 -19.628 1.00 93.50 246 GLU A C 1
ATOM 1995 O O . GLU A 1 246 ? 14.149 16.262 -18.888 1.00 93.50 246 GLU A O 1
ATOM 2000 N N . LYS A 1 247 ? 14.617 17.075 -20.931 1.00 95.19 247 LYS A N 1
ATOM 2001 C CA . LYS A 1 247 ? 14.847 15.798 -21.605 1.00 95.19 247 LYS A CA 1
ATOM 2002 C C . LYS A 1 247 ? 16.339 15.675 -21.908 1.00 95.19 247 LYS A C 1
ATOM 2004 O O . LYS A 1 247 ? 16.865 16.439 -22.709 1.00 95.19 247 LYS A O 1
ATOM 2009 N N . ILE A 1 248 ? 16.982 14.668 -21.331 1.00 92.62 248 ILE A N 1
ATOM 2010 C CA . ILE A 1 248 ? 18.409 14.380 -21.476 1.00 92.62 248 ILE A CA 1
ATOM 2011 C C . ILE A 1 248 ? 18.572 13.142 -22.358 1.00 92.62 248 ILE A C 1
ATOM 2013 O O . ILE A 1 248 ? 17.961 12.101 -22.107 1.00 92.62 248 ILE A O 1
ATOM 2017 N N . ILE A 1 249 ? 19.394 13.245 -23.398 1.00 92.38 249 ILE A N 1
ATOM 2018 C CA . ILE A 1 249 ? 19.786 12.105 -24.231 1.00 92.38 249 ILE A CA 1
ATOM 2019 C C . ILE A 1 249 ? 21.059 11.523 -23.617 1.00 92.38 249 ILE A C 1
ATOM 2021 O O . ILE A 1 249 ? 22.088 12.187 -23.598 1.00 92.38 249 ILE A O 1
ATOM 2025 N N . LEU A 1 250 ? 20.960 10.313 -23.065 1.00 89.50 250 LEU A N 1
ATOM 2026 C CA . LEU A 1 250 ? 22.094 9.605 -22.460 1.00 89.50 250 LEU A CA 1
ATOM 2027 C C . LEU A 1 250 ? 22.864 8.779 -23.495 1.00 89.50 250 LEU A C 1
ATOM 2029 O O . LEU A 1 250 ? 24.038 8.497 -23.300 1.00 89.50 250 LEU A O 1
ATOM 2033 N N . LEU A 1 251 ? 22.188 8.369 -24.571 1.00 89.81 251 LEU A N 1
ATOM 2034 C CA . LEU A 1 251 ? 22.761 7.610 -25.678 1.00 89.81 251 LEU A CA 1
ATOM 2035 C C . LEU A 1 251 ? 21.906 7.798 -26.933 1.00 89.81 251 LEU A C 1
ATOM 2037 O O . LEU A 1 251 ? 20.677 7.795 -26.813 1.00 89.81 251 LEU A O 1
ATOM 2041 N N . ASP A 1 252 ? 22.532 7.919 -28.105 1.00 91.94 252 ASP A N 1
ATOM 2042 C CA . ASP A 1 252 ? 21.849 7.989 -29.404 1.00 91.94 252 ASP A CA 1
ATOM 2043 C C . ASP A 1 252 ? 22.698 7.371 -30.525 1.00 91.94 252 ASP A C 1
ATOM 2045 O O . ASP A 1 252 ? 23.558 8.020 -31.114 1.00 91.94 252 ASP A O 1
ATOM 2049 N N . GLU A 1 253 ? 22.463 6.089 -30.797 1.00 90.44 253 GLU A N 1
ATOM 2050 C CA . GLU A 1 253 ? 23.182 5.306 -31.811 1.00 90.44 253 GLU A CA 1
ATOM 2051 C C . GLU A 1 253 ? 22.233 4.559 -32.768 1.00 90.44 253 GLU A C 1
ATOM 2053 O O . GLU A 1 253 ? 22.665 3.715 -33.553 1.00 90.44 253 GLU A O 1
ATOM 2058 N N . GLY A 1 254 ? 20.918 4.810 -32.710 1.00 88.69 254 GLY A N 1
ATOM 2059 C CA . GLY A 1 254 ? 19.963 4.133 -33.592 1.00 88.69 254 GLY A CA 1
ATOM 2060 C C . GLY A 1 254 ? 18.494 4.304 -33.211 1.00 88.69 254 GLY A C 1
ATOM 2061 O O . GLY A 1 254 ? 18.138 5.105 -32.354 1.00 88.69 254 GLY A O 1
ATOM 2062 N N . GLU A 1 255 ? 17.622 3.503 -33.827 1.00 89.56 255 GLU A N 1
ATOM 2063 C CA . GLU A 1 255 ? 16.169 3.730 -33.796 1.00 89.56 255 GLU A CA 1
ATOM 2064 C C . GLU A 1 255 ? 15.404 3.099 -32.619 1.00 89.56 255 GLU A C 1
ATOM 2066 O O . GLU A 1 255 ? 14.225 3.410 -32.430 1.00 89.56 255 GLU A O 1
ATOM 2071 N N . ASN A 1 256 ? 16.010 2.178 -31.861 1.00 94.69 256 ASN A N 1
ATOM 2072 C CA . ASN A 1 256 ? 15.340 1.543 -30.723 1.00 94.69 256 ASN A CA 1
ATOM 2073 C C . ASN A 1 256 ? 15.488 2.428 -29.484 1.00 94.69 256 ASN A C 1
ATOM 2075 O O . ASN A 1 256 ? 16.584 2.550 -28.933 1.00 94.69 256 ASN A O 1
ATOM 2079 N N . GLU A 1 257 ? 14.379 3.005 -29.022 1.00 95.62 257 GLU A N 1
ATOM 2080 C CA . GLU A 1 257 ? 14.373 4.031 -27.980 1.00 95.62 257 GLU A CA 1
ATOM 2081 C C . GLU A 1 257 ? 13.768 3.534 -26.660 1.00 95.62 257 GLU A C 1
ATOM 2083 O O . GLU A 1 257 ? 12.656 2.995 -26.618 1.00 95.62 257 GLU A O 1
ATOM 2088 N N . ILE A 1 258 ? 14.467 3.784 -25.552 1.00 96.00 258 ILE A N 1
ATOM 2089 C CA . ILE A 1 258 ? 13.913 3.646 -24.205 1.00 96.00 258 ILE A CA 1
ATOM 2090 C C . ILE A 1 258 ? 13.855 5.002 -23.501 1.00 96.00 258 ILE A C 1
ATOM 2092 O O . ILE A 1 258 ? 14.843 5.731 -23.419 1.00 96.00 258 ILE A O 1
ATOM 2096 N N . HIS A 1 259 ? 12.682 5.336 -22.964 1.00 96.56 259 HIS A N 1
ATOM 2097 C CA . HIS A 1 259 ? 12.460 6.552 -22.192 1.00 96.56 259 HIS A CA 1
ATOM 2098 C C . HIS A 1 259 ? 12.341 6.237 -20.701 1.00 96.56 259 HIS A C 1
ATOM 2100 O O . HIS A 1 259 ? 11.386 5.592 -20.267 1.00 96.56 259 HIS A O 1
ATOM 2106 N N . ILE A 1 260 ? 13.252 6.756 -19.889 1.00 96.12 260 ILE A N 1
ATOM 2107 C CA . ILE A 1 260 ? 13.156 6.719 -18.430 1.00 96.12 260 ILE A CA 1
ATOM 2108 C C . ILE A 1 260 ? 12.412 7.984 -17.990 1.00 96.12 260 ILE A C 1
ATOM 2110 O O . ILE A 1 260 ? 12.897 9.096 -18.174 1.00 96.12 260 ILE A O 1
ATOM 2114 N N . ARG A 1 261 ? 11.194 7.823 -17.469 1.00 97.50 261 ARG A N 1
ATOM 2115 C CA . ARG A 1 261 ? 10.256 8.911 -17.152 1.00 97.50 261 ARG A CA 1
ATOM 2116 C C . ARG A 1 261 ? 10.256 9.215 -15.657 1.00 97.50 261 ARG A C 1
ATOM 2118 O O . ARG A 1 261 ? 9.465 8.632 -14.910 1.00 97.50 261 ARG A O 1
ATOM 2125 N N . CYS A 1 262 ? 11.142 10.118 -15.242 1.00 96.75 262 CYS A N 1
ATOM 2126 C CA . CYS A 1 262 ? 11.304 10.596 -13.862 1.00 96.75 262 CYS A CA 1
ATOM 2127 C C . CYS A 1 262 ? 10.448 11.842 -13.550 1.00 96.75 262 CYS A C 1
ATOM 2129 O O . CYS A 1 262 ? 10.460 12.355 -12.431 1.00 96.75 262 CYS A O 1
ATOM 2131 N N . ASP A 1 263 ? 9.681 12.308 -14.534 1.00 96.06 263 ASP A N 1
ATOM 2132 C CA . ASP A 1 263 ? 8.849 13.512 -14.529 1.00 96.06 263 ASP A CA 1
ATOM 2133 C C . ASP A 1 263 ? 7.384 13.262 -14.116 1.00 96.06 263 ASP A C 1
ATOM 2135 O O . ASP A 1 263 ? 6.632 14.199 -13.861 1.00 96.06 263 ASP A O 1
ATOM 2139 N N . ILE A 1 264 ? 6.961 11.995 -14.031 1.00 95.75 264 ILE A N 1
ATOM 2140 C CA . ILE A 1 264 ? 5.550 11.618 -13.818 1.00 95.75 264 ILE A CA 1
ATOM 2141 C C . ILE A 1 264 ? 5.196 11.436 -12.337 1.00 95.75 264 ILE A C 1
ATOM 2143 O O . ILE A 1 264 ? 4.066 11.712 -11.931 1.00 95.75 264 ILE A O 1
ATOM 2147 N N . LEU A 1 265 ? 6.120 10.907 -11.533 1.00 92.25 265 LEU A N 1
ATOM 2148 C CA . LEU A 1 265 ? 5.880 10.588 -10.123 1.00 92.25 265 LEU A CA 1
ATOM 2149 C C . LEU A 1 265 ? 6.278 11.761 -9.206 1.00 92.25 265 LEU A C 1
ATOM 215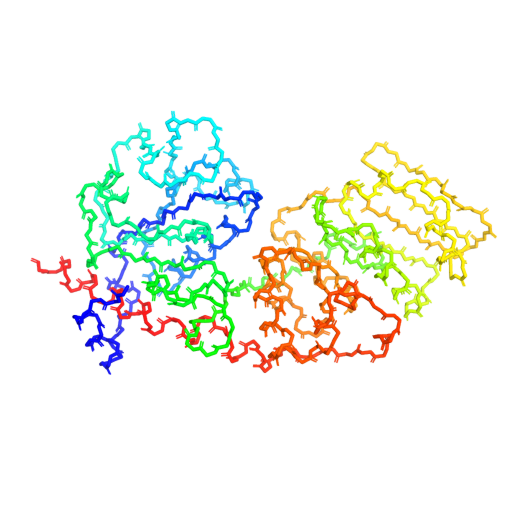1 O O . LEU A 1 265 ? 7.229 12.480 -9.515 1.00 92.25 265 LEU A O 1
ATOM 2155 N N . PRO A 1 266 ? 5.614 11.937 -8.041 1.00 86.62 266 PRO A N 1
ATOM 2156 C CA . PRO A 1 266 ? 4.545 11.110 -7.458 1.00 86.62 266 PRO A CA 1
ATOM 2157 C C . PRO A 1 266 ? 3.141 11.401 -8.024 1.00 86.62 266 PRO A C 1
ATOM 2159 O O . PRO A 1 266 ? 2.880 12.458 -8.586 1.00 86.62 266 PRO A O 1
ATOM 2162 N N . LEU A 1 267 ? 2.202 10.469 -7.822 1.00 85.88 267 LEU A N 1
ATOM 2163 C CA . LEU A 1 267 ? 0.806 10.580 -8.265 1.00 85.88 267 LEU A CA 1
ATOM 2164 C C . LEU A 1 267 ? -0.173 10.326 -7.112 1.00 85.88 267 LEU A C 1
ATOM 2166 O O . LEU A 1 267 ? 0.083 9.497 -6.242 1.00 85.88 267 LEU A O 1
ATOM 2170 N N . ALA A 1 268 ? -1.345 10.968 -7.160 1.00 81.75 268 ALA A N 1
ATOM 2171 C CA . ALA A 1 268 ? -2.469 10.618 -6.289 1.00 81.75 268 ALA A CA 1
ATOM 2172 C C . ALA A 1 268 ? -2.915 9.158 -6.512 1.00 81.75 268 ALA A C 1
ATOM 2174 O O . ALA A 1 268 ? -2.844 8.654 -7.637 1.00 81.75 268 ALA A O 1
ATOM 2175 N N . ASN A 1 269 ? -3.440 8.497 -5.471 1.00 79.75 269 ASN A N 1
ATOM 2176 C CA . ASN A 1 269 ? -3.705 7.049 -5.468 1.00 79.75 269 ASN A CA 1
ATOM 2177 C C . ASN A 1 269 ? -4.519 6.562 -6.686 1.00 79.75 269 ASN A C 1
ATOM 2179 O O . ASN A 1 269 ? -4.103 5.629 -7.368 1.00 79.75 269 ASN A O 1
ATOM 2183 N N . LYS A 1 270 ? -5.608 7.254 -7.054 1.00 82.94 270 LYS A N 1
ATOM 2184 C CA . LYS A 1 270 ? -6.424 6.901 -8.234 1.00 82.94 270 LYS A CA 1
ATOM 2185 C C . LYS A 1 270 ? -5.625 6.924 -9.545 1.00 82.94 270 LYS A C 1
ATOM 2187 O O . LYS A 1 270 ? -5.783 6.039 -10.384 1.00 82.94 270 LYS A O 1
ATOM 2192 N N . LYS A 1 271 ? -4.760 7.928 -9.730 1.00 88.00 271 LYS A N 1
ATOM 2193 C CA . LYS A 1 271 ? -3.881 8.020 -10.908 1.00 88.00 271 LYS A CA 1
ATOM 2194 C C . LYS A 1 271 ? -2.800 6.940 -10.862 1.00 88.00 271 LYS A C 1
ATOM 2196 O O . LYS A 1 271 ? -2.528 6.335 -11.890 1.00 88.00 271 LYS A O 1
ATOM 2201 N N . MET A 1 272 ? -2.247 6.651 -9.684 1.00 89.88 272 MET A N 1
ATOM 2202 C CA . MET A 1 272 ? -1.264 5.583 -9.496 1.00 89.88 272 MET A CA 1
ATOM 2203 C C . MET A 1 272 ? -1.836 4.200 -9.848 1.00 89.88 272 MET A C 1
ATOM 2205 O O . MET A 1 272 ? -1.219 3.459 -10.609 1.00 89.88 272 MET A O 1
ATOM 2209 N N . LEU A 1 273 ? -3.052 3.876 -9.393 1.00 90.62 273 LEU A N 1
ATOM 2210 C CA . LEU A 1 273 ? -3.748 2.639 -9.772 1.00 90.62 273 LEU A CA 1
ATOM 2211 C C . LEU A 1 273 ? -3.981 2.563 -11.284 1.00 90.62 273 LEU A C 1
ATOM 2213 O O . LEU A 1 273 ? -3.698 1.536 -11.897 1.00 90.62 273 LEU A O 1
ATOM 2217 N N . SER A 1 274 ? -4.421 3.661 -11.906 1.00 92.19 274 SER A N 1
ATOM 2218 C CA . SER A 1 274 ? -4.582 3.720 -13.362 1.00 92.19 274 SER A CA 1
ATOM 2219 C C . SER A 1 274 ? -3.251 3.513 -14.096 1.00 92.19 274 SER A C 1
ATOM 2221 O O . SER A 1 274 ? -3.228 2.855 -15.136 1.00 92.19 274 SER A O 1
ATOM 2223 N N . LEU A 1 275 ? -2.142 4.041 -13.568 1.00 94.69 275 LEU A N 1
ATOM 2224 C CA . LEU A 1 275 ? -0.806 3.840 -14.129 1.00 94.69 275 LEU A CA 1
ATOM 2225 C C . LEU A 1 275 ? -0.403 2.361 -14.053 1.00 94.69 275 LEU A C 1
ATOM 2227 O O . LEU A 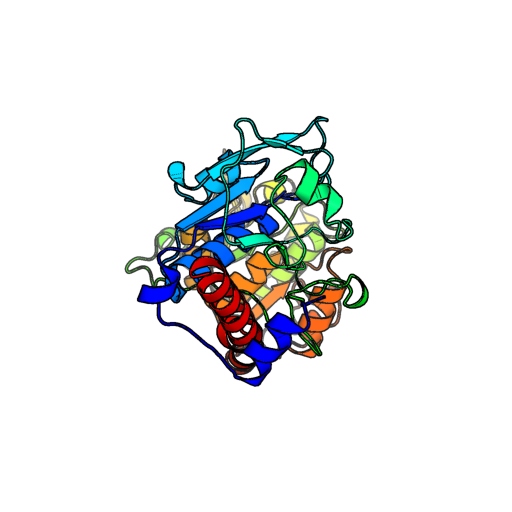1 275 ? 0.044 1.802 -15.055 1.00 94.69 275 LEU A O 1
ATOM 2231 N N . MET A 1 276 ? -0.626 1.716 -12.900 1.00 95.31 276 MET A N 1
ATOM 2232 C CA . MET A 1 276 ? -0.373 0.286 -12.696 1.00 95.31 276 MET A CA 1
ATOM 2233 C C . MET A 1 276 ? -1.236 -0.596 -13.596 1.00 95.31 276 MET A C 1
ATOM 2235 O O . MET A 1 276 ? -0.736 -1.589 -14.108 1.00 95.31 276 MET A O 1
ATOM 2239 N N . GLN A 1 277 ? -2.511 -0.265 -13.811 1.00 94.31 277 GLN A N 1
ATOM 2240 C CA . GLN A 1 277 ? -3.415 -1.057 -14.653 1.00 94.31 277 GLN A CA 1
ATOM 2241 C C . GLN A 1 277 ? -2.976 -1.072 -16.115 1.00 94.31 277 GLN A C 1
ATOM 2243 O O . GLN A 1 277 ? -2.924 -2.137 -16.729 1.00 94.31 277 GLN A O 1
ATOM 2248 N N . ASN A 1 278 ? -2.621 0.097 -16.649 1.00 94.69 278 ASN A N 1
ATOM 2249 C CA . ASN A 1 278 ? -2.367 0.279 -18.077 1.00 94.69 278 ASN A CA 1
ATOM 2250 C C . ASN A 1 278 ? -0.913 -0.008 -18.503 1.00 94.69 278 ASN A C 1
ATOM 2252 O O . ASN A 1 278 ? -0.628 -0.017 -19.698 1.00 94.69 278 ASN A O 1
ATOM 2256 N N . SER A 1 279 ? -0.002 -0.275 -17.559 1.00 96.94 279 SER A N 1
ATOM 2257 C CA . SER A 1 279 ? 1.376 -0.683 -17.872 1.00 96.94 279 SER A CA 1
ATOM 2258 C C . SER A 1 279 ? 1.455 -2.099 -18.476 1.00 96.94 279 SER A C 1
ATOM 2260 O O . SER A 1 279 ? 0.457 -2.822 -18.558 1.00 96.94 279 SER A O 1
ATOM 2262 N N . VAL A 1 280 ? 2.651 -2.547 -18.855 1.00 97.44 280 VAL A N 1
ATOM 2263 C CA . VAL A 1 280 ? 2.922 -3.942 -19.240 1.00 97.44 280 VAL A CA 1
ATOM 2264 C C . VAL A 1 280 ? 2.807 -4.908 -18.047 1.00 97.44 280 VAL A C 1
ATOM 2266 O O . VAL A 1 280 ? 2.376 -4.536 -16.953 1.00 97.44 280 VAL A O 1
ATOM 2269 N N . GLY A 1 281 ? 3.124 -6.184 -18.271 1.00 96.94 281 GLY A N 1
ATOM 2270 C CA . GLY A 1 281 ? 2.868 -7.279 -17.337 1.00 96.94 281 GLY A CA 1
ATOM 2271 C C . GLY A 1 281 ? 3.776 -7.343 -16.110 1.00 96.94 281 GLY A C 1
ATOM 2272 O O . GLY A 1 281 ? 3.530 -8.194 -15.264 1.00 96.94 281 GLY A O 1
ATOM 2273 N N . ASP A 1 282 ? 4.790 -6.485 -15.980 1.00 97.88 282 ASP A N 1
ATOM 2274 C CA . ASP A 1 282 ? 5.723 -6.485 -14.848 1.00 97.88 282 ASP A CA 1
ATOM 2275 C C . ASP A 1 282 ? 5.737 -5.113 -14.157 1.00 97.88 282 ASP A C 1
ATOM 2277 O O . ASP A 1 282 ? 5.765 -4.065 -14.808 1.00 97.88 282 ASP A O 1
ATOM 2281 N N . LEU A 1 283 ? 5.711 -5.135 -12.825 1.00 97.88 283 LEU A N 1
ATOM 2282 C CA . LEU A 1 283 ? 5.763 -3.971 -11.943 1.00 97.88 283 LEU A CA 1
ATOM 2283 C C . LEU A 1 283 ? 6.889 -4.170 -10.928 1.00 97.88 283 LEU A C 1
ATOM 2285 O O . LEU A 1 283 ? 7.001 -5.259 -10.368 1.00 97.88 283 LEU A O 1
ATOM 2289 N N . LEU A 1 284 ? 7.650 -3.121 -10.629 1.00 97.69 284 LEU A N 1
ATOM 2290 C CA . LEU A 1 284 ? 8.547 -3.080 -9.474 1.00 97.69 284 LEU A CA 1
ATOM 2291 C C . LEU A 1 284 ? 8.022 -2.058 -8.476 1.00 97.69 284 LEU A C 1
ATOM 2293 O O . LEU A 1 284 ? 7.739 -0.924 -8.853 1.00 97.69 284 LEU A O 1
ATOM 2297 N N . LEU A 1 285 ? 7.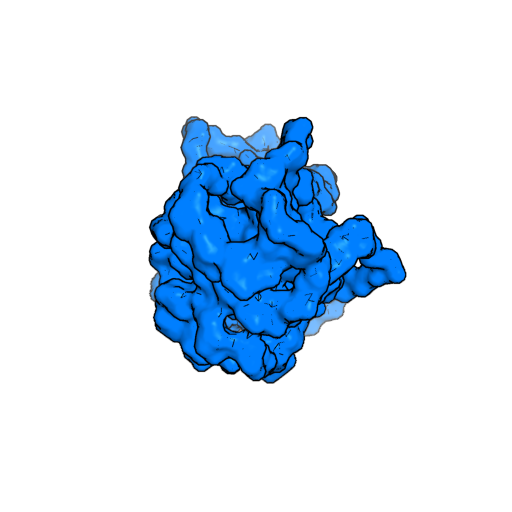861 -2.469 -7.222 1.00 96.00 285 LEU A N 1
ATOM 2298 C CA . LEU A 1 285 ? 7.210 -1.672 -6.190 1.00 96.00 285 LEU A CA 1
ATOM 2299 C C . LEU A 1 285 ? 8.014 -1.676 -4.887 1.00 96.00 285 LEU A C 1
ATOM 2301 O O . LEU A 1 285 ? 8.650 -2.671 -4.537 1.00 96.00 285 LEU A O 1
ATOM 2305 N N . THR A 1 286 ? 7.876 -0.598 -4.125 1.00 92.50 286 THR A N 1
ATOM 2306 C CA . THR A 1 286 ? 8.303 -0.487 -2.727 1.00 92.50 286 THR A CA 1
ATOM 2307 C C . THR A 1 286 ? 7.126 -0.093 -1.851 1.00 92.50 286 THR A C 1
ATOM 2309 O O . THR A 1 286 ? 6.213 0.619 -2.281 1.00 92.50 286 THR A O 1
ATOM 2312 N N . GLY A 1 287 ? 7.166 -0.543 -0.598 1.00 89.38 287 GLY A N 1
ATOM 2313 C CA . GLY A 1 287 ? 6.133 -0.285 0.395 1.00 89.38 287 GLY A CA 1
ATOM 2314 C C . GLY A 1 287 ? 4.962 -1.258 0.291 1.00 89.38 287 GLY A C 1
ATOM 2315 O O . GLY A 1 287 ? 4.509 -1.635 -0.791 1.00 89.38 287 GLY A O 1
ATOM 2316 N N . ASP A 1 288 ? 4.463 -1.665 1.451 1.00 89.50 288 ASP A N 1
ATOM 2317 C CA . ASP A 1 288 ? 3.489 -2.748 1.544 1.00 89.50 288 ASP A CA 1
ATOM 2318 C C . ASP A 1 288 ? 2.162 -2.372 0.872 1.00 89.50 288 ASP A C 1
ATOM 2320 O O . ASP A 1 288 ? 1.541 -3.188 0.192 1.00 89.50 288 ASP A O 1
ATOM 2324 N N . GLN A 1 289 ? 1.758 -1.101 0.989 1.00 88.62 289 GLN A N 1
ATOM 2325 C CA . GLN A 1 289 ? 0.529 -0.611 0.366 1.00 88.62 289 GLN A CA 1
ATOM 2326 C C . GLN A 1 289 ? 0.584 -0.668 -1.158 1.00 88.62 289 GLN A C 1
ATOM 2328 O O . GLN A 1 289 ? -0.376 -1.141 -1.761 1.00 88.62 289 GLN A O 1
ATOM 2333 N N . SER A 1 290 ? 1.710 -0.291 -1.771 1.00 91.81 290 SER A N 1
ATOM 2334 C CA . SER A 1 290 ? 1.907 -0.389 -3.222 1.00 91.81 290 SER A CA 1
ATOM 2335 C C . SER A 1 290 ? 1.717 -1.826 -3.708 1.00 91.81 290 SER A C 1
ATOM 2337 O O . SER A 1 290 ? 1.049 -2.058 -4.715 1.00 91.81 290 SER A O 1
ATOM 2339 N N . VAL A 1 291 ? 2.242 -2.806 -2.960 1.00 94.25 291 VAL A N 1
ATOM 2340 C CA . VAL A 1 291 ? 2.056 -4.233 -3.263 1.00 94.25 291 VAL A CA 1
ATOM 2341 C C . VAL A 1 291 ? 0.582 -4.624 -3.162 1.00 94.25 291 VAL A C 1
ATOM 2343 O O . VAL A 1 291 ? 0.055 -5.243 -4.085 1.00 94.25 291 VAL A O 1
ATOM 2346 N N . THR A 1 292 ? -0.117 -4.238 -2.089 1.00 94.44 292 THR A N 1
ATOM 2347 C CA . THR A 1 292 ? -1.556 -4.540 -1.950 1.00 94.44 292 THR A CA 1
ATOM 2348 C C . THR A 1 292 ? -2.423 -3.860 -3.017 1.00 94.44 292 THR A C 1
ATOM 2350 O O . THR A 1 292 ? -3.407 -4.444 -3.475 1.00 94.44 292 THR A O 1
ATOM 2353 N N . ASP A 1 293 ? -2.046 -2.666 -3.476 1.00 92.62 293 ASP A N 1
ATOM 2354 C CA . ASP A 1 293 ? -2.722 -1.942 -4.555 1.00 92.62 293 ASP A CA 1
ATOM 2355 C C . ASP A 1 293 ? -2.539 -2.648 -5.904 1.00 92.62 293 ASP A C 1
ATOM 2357 O O . ASP A 1 293 ? -3.516 -2.868 -6.625 1.00 92.62 293 ASP A O 1
ATOM 2361 N N . ALA A 1 294 ? -1.322 -3.107 -6.207 1.00 94.69 294 ALA A N 1
ATOM 2362 C CA . ALA A 1 294 ? -1.053 -3.905 -7.399 1.00 94.69 294 ALA A CA 1
ATOM 2363 C C . ALA A 1 294 ? -1.772 -5.262 -7.368 1.00 94.69 294 ALA A C 1
ATOM 2365 O O . ALA A 1 294 ? -2.351 -5.677 -8.373 1.00 94.69 294 ALA A O 1
ATOM 2366 N N . LEU A 1 295 ? -1.813 -5.927 -6.208 1.00 94.94 295 LEU A N 1
ATOM 2367 C CA . LEU A 1 295 ? -2.623 -7.133 -6.019 1.00 94.94 295 LEU A CA 1
ATOM 2368 C C . LEU A 1 295 ? -4.106 -6.849 -6.284 1.00 94.94 295 LEU A C 1
ATOM 2370 O O . LEU A 1 295 ? -4.778 -7.665 -6.904 1.00 94.94 295 LEU A O 1
ATOM 2374 N N . SER A 1 296 ? -4.606 -5.683 -5.881 1.00 92.56 296 SER A N 1
ATOM 2375 C CA . SER A 1 296 ? -6.003 -5.301 -6.101 1.00 92.56 296 SER A CA 1
ATOM 2376 C C . SER A 1 296 ? -6.304 -5.064 -7.584 1.00 92.56 296 SER A C 1
ATOM 2378 O O . SER A 1 296 ? -7.249 -5.638 -8.125 1.00 92.56 296 SER A O 1
ATOM 2380 N N . CYS A 1 297 ? -5.509 -4.232 -8.265 1.00 91.25 297 CYS A N 1
ATOM 2381 C CA . CYS A 1 297 ? -5.808 -3.799 -9.634 1.00 91.25 297 CYS A CA 1
ATOM 2382 C C . CYS A 1 297 ? -5.430 -4.807 -10.712 1.00 91.25 297 CYS A C 1
ATOM 2384 O O . CYS A 1 297 ? -5.972 -4.769 -11.818 1.00 91.25 297 CYS A O 1
ATOM 2386 N N . CYS A 1 298 ? -4.436 -5.642 -10.420 1.00 92.19 298 CYS A N 1
ATOM 2387 C CA . CYS A 1 298 ? -3.553 -6.159 -11.446 1.00 92.19 298 CYS A CA 1
ATOM 2388 C C . CYS A 1 298 ? -3.148 -7.609 -11.146 1.00 92.19 298 CYS A C 1
ATOM 2390 O O . CYS A 1 298 ? -1.980 -7.975 -11.219 1.00 92.19 298 CYS A O 1
ATOM 2392 N N . VAL A 1 299 ? -4.143 -8.455 -10.852 1.00 92.50 299 VAL A N 1
ATOM 2393 C CA . VAL A 1 299 ? -3.979 -9.849 -10.384 1.00 92.50 299 VAL A CA 1
ATOM 2394 C C . VAL A 1 299 ? -3.119 -10.755 -11.276 1.00 92.50 299 VAL A C 1
ATOM 2396 O O . VAL A 1 299 ? -2.626 -11.774 -10.799 1.00 92.50 299 VAL A O 1
ATOM 2399 N N . ASN A 1 300 ? -2.959 -10.407 -12.555 1.00 93.56 300 ASN A N 1
ATOM 2400 C CA . ASN A 1 300 ? -2.181 -11.172 -13.536 1.00 93.56 300 ASN A CA 1
ATOM 2401 C C . ASN A 1 300 ? -0.812 -10.542 -13.849 1.00 93.56 300 ASN A C 1
ATOM 2403 O O . ASN A 1 300 ? -0.099 -11.032 -14.722 1.00 93.56 300 ASN A O 1
ATOM 2407 N N . LYS A 1 301 ? -0.453 -9.428 -13.200 1.00 95.56 301 LYS A N 1
ATOM 2408 C CA . LYS A 1 301 ? 0.859 -8.804 -13.380 1.00 95.56 301 LYS A CA 1
ATOM 2409 C C . LYS A 1 301 ? 1.871 -9.429 -12.436 1.00 95.56 301 LYS A C 1
ATOM 2411 O O . LYS A 1 301 ? 1.565 -9.747 -11.289 1.00 95.56 301 LYS A O 1
ATOM 2416 N N . ASN A 1 302 ? 3.096 -9.573 -12.908 1.00 96.38 302 ASN A N 1
ATOM 2417 C CA . ASN A 1 302 ? 4.223 -9.938 -12.073 1.00 96.38 302 ASN A CA 1
ATOM 2418 C C . ASN A 1 302 ? 4.572 -8.741 -11.189 1.00 96.38 302 ASN A C 1
ATOM 2420 O O . ASN A 1 302 ? 4.719 -7.619 -11.673 1.00 96.38 302 ASN A O 1
ATOM 2424 N N . ILE A 1 303 ? 4.687 -8.991 -9.888 1.00 95.94 303 ILE A N 1
ATOM 2425 C CA . ILE A 1 303 ? 5.012 -7.964 -8.900 1.00 95.94 303 ILE A CA 1
ATOM 2426 C C . ILE A 1 303 ? 6.392 -8.302 -8.361 1.00 95.94 303 ILE A C 1
ATOM 2428 O O . ILE A 1 303 ? 6.565 -9.327 -7.700 1.00 95.94 303 ILE A O 1
ATOM 2432 N N . PHE A 1 304 ? 7.350 -7.442 -8.665 1.00 96.50 304 PHE A N 1
ATOM 2433 C CA . PHE A 1 304 ? 8.664 -7.385 -8.050 1.00 96.50 304 PHE A CA 1
ATOM 2434 C C . PHE A 1 304 ? 8.615 -6.381 -6.901 1.00 96.50 304 PHE A C 1
ATOM 2436 O O . PHE A 1 304 ? 7.868 -5.399 -6.934 1.00 96.50 304 PHE A O 1
ATOM 2443 N N . TYR A 1 305 ? 9.374 -6.659 -5.851 1.00 94.69 305 TYR A N 1
ATOM 2444 C CA . TYR A 1 305 ? 9.304 -5.948 -4.589 1.00 94.69 305 TYR A CA 1
ATOM 2445 C C . TYR A 1 305 ? 10.704 -5.618 -4.073 1.00 94.69 305 TYR A C 1
ATOM 2447 O O . TYR A 1 305 ? 11.532 -6.505 -3.830 1.00 94.69 305 TYR A O 1
ATOM 2455 N N . GLN A 1 306 ? 10.959 -4.328 -3.873 1.00 94.25 306 GLN A N 1
ATOM 2456 C CA . GLN A 1 306 ? 12.119 -3.850 -3.136 1.00 94.25 306 GLN A CA 1
ATOM 2457 C C . GLN A 1 306 ? 11.830 -3.987 -1.636 1.00 94.25 306 GLN A C 1
ATOM 2459 O O . GLN A 1 306 ? 11.154 -3.158 -1.026 1.00 94.25 306 GLN A O 1
ATOM 2464 N N . ILE A 1 307 ? 12.344 -5.060 -1.040 1.00 90.62 307 ILE A N 1
ATOM 2465 C CA . ILE A 1 307 ? 12.123 -5.363 0.376 1.00 90.62 307 ILE A CA 1
ATOM 2466 C C . ILE A 1 307 ? 13.003 -4.445 1.235 1.00 90.62 307 ILE A C 1
ATOM 2468 O O . ILE A 1 307 ? 14.233 -4.578 1.247 1.00 90.62 307 ILE A O 1
ATOM 2472 N N . ALA A 1 308 ? 12.369 -3.538 1.981 1.00 88.62 308 ALA A N 1
ATOM 2473 C CA . ALA A 1 308 ? 13.036 -2.745 3.009 1.00 88.62 308 ALA A CA 1
ATOM 2474 C C . ALA A 1 308 ? 13.497 -3.644 4.178 1.00 88.62 308 ALA A C 1
ATOM 2476 O O . ALA A 1 308 ? 12.788 -4.599 4.505 1.00 88.62 308 ALA A O 1
ATOM 2477 N N . PRO A 1 309 ? 14.637 -3.359 4.843 1.00 87.38 309 PRO A N 1
ATOM 2478 C CA . PRO A 1 309 ? 15.139 -4.182 5.953 1.00 87.38 309 PRO A CA 1
ATOM 2479 C C . PRO A 1 309 ? 14.120 -4.388 7.085 1.00 87.38 309 PRO A C 1
ATOM 2481 O O . PRO A 1 309 ? 13.933 -5.496 7.575 1.00 87.38 309 PRO A O 1
ATOM 2484 N N . TRP A 1 310 ? 13.373 -3.343 7.442 1.00 84.75 310 TRP A N 1
ATOM 2485 C CA . TRP A 1 310 ? 12.330 -3.413 8.471 1.00 84.75 310 TRP A CA 1
ATOM 2486 C C . TRP A 1 310 ? 11.038 -4.110 8.003 1.00 84.75 310 TRP A C 1
ATOM 2488 O O . TRP A 1 310 ? 10.136 -4.340 8.801 1.00 84.75 310 TRP A O 1
ATOM 2498 N N . LYS A 1 311 ? 10.930 -4.491 6.722 1.00 87.75 311 LYS A N 1
ATOM 2499 C CA . LYS A 1 311 ? 9.773 -5.198 6.136 1.00 87.75 311 LYS A CA 1
ATOM 2500 C C . LYS A 1 311 ? 10.098 -6.613 5.667 1.00 87.75 311 LYS A C 1
ATOM 2502 O O . LYS A 1 311 ? 9.328 -7.223 4.922 1.00 87.75 311 LYS A O 1
ATOM 2507 N N . GLU A 1 312 ? 11.197 -7.192 6.145 1.00 87.62 312 GLU A N 1
ATOM 2508 C CA . GLU A 1 312 ? 11.583 -8.561 5.794 1.00 87.62 312 GLU A CA 1
ATOM 2509 C C . GLU A 1 312 ? 10.511 -9.601 6.128 1.00 87.62 312 GLU A C 1
ATOM 2511 O O . GLU A 1 312 ? 10.308 -10.533 5.353 1.00 87.62 312 GLU A O 1
ATOM 2516 N N . ASN A 1 313 ? 9.790 -9.445 7.241 1.00 88.94 313 ASN A N 1
ATOM 2517 C CA . ASN A 1 313 ? 8.734 -10.386 7.619 1.00 88.94 313 ASN A CA 1
ATOM 2518 C C . ASN A 1 313 ? 7.571 -10.376 6.623 1.00 88.94 313 ASN A C 1
ATOM 2520 O O . ASN A 1 313 ? 7.063 -11.443 6.268 1.00 88.94 313 ASN A O 1
ATOM 2524 N N . PHE A 1 314 ? 7.173 -9.197 6.138 1.00 91.50 314 PHE A N 1
ATOM 2525 C CA . PHE A 1 314 ? 6.165 -9.083 5.089 1.00 91.50 314 PHE A CA 1
ATOM 2526 C C . PHE A 1 314 ? 6.674 -9.690 3.777 1.00 91.50 314 PHE A C 1
ATOM 2528 O O . PHE A 1 314 ? 5.993 -10.531 3.194 1.00 91.50 314 PHE A O 1
ATOM 2535 N N . GLY A 1 315 ? 7.911 -9.370 3.375 1.00 90.19 315 GLY A N 1
ATOM 2536 C CA . GLY A 1 315 ? 8.553 -9.942 2.186 1.00 90.19 315 GLY A CA 1
ATOM 2537 C C . GLY A 1 315 ? 8.656 -11.473 2.217 1.00 90.19 315 GLY A C 1
ATOM 2538 O O . GLY A 1 315 ? 8.304 -12.126 1.237 1.00 90.19 315 GLY A O 1
ATOM 2539 N N . LYS A 1 316 ? 9.060 -12.062 3.351 1.00 90.69 316 LYS A N 1
ATOM 2540 C CA . LYS A 1 316 ? 9.132 -13.522 3.545 1.00 90.69 316 LYS A CA 1
ATOM 2541 C C . LYS A 1 316 ? 7.754 -14.173 3.443 1.00 90.69 316 LYS A C 1
ATOM 2543 O O . LYS A 1 316 ? 7.604 -15.155 2.728 1.00 90.69 316 LYS A O 1
ATOM 2548 N N . ASN A 1 317 ? 6.734 -13.614 4.101 1.00 92.75 317 ASN A N 1
ATOM 2549 C CA . ASN A 1 317 ? 5.377 -14.162 4.015 1.00 92.75 317 ASN A CA 1
ATOM 2550 C C . ASN A 1 317 ? 4.793 -14.015 2.603 1.00 92.75 317 ASN A C 1
ATOM 2552 O O . ASN A 1 317 ? 4.188 -14.957 2.096 1.00 92.75 317 ASN A O 1
ATOM 2556 N N . LEU A 1 318 ? 5.023 -12.887 1.928 1.00 91.81 318 LEU A N 1
ATOM 2557 C CA . LEU A 1 318 ? 4.687 -12.757 0.512 1.00 91.81 318 LEU A CA 1
ATOM 2558 C C . LEU A 1 318 ? 5.369 -13.847 -0.313 1.00 91.81 318 LEU A C 1
ATOM 2560 O O . LEU A 1 318 ? 4.693 -14.524 -1.069 1.00 91.81 318 LEU A O 1
ATOM 2564 N N . ALA A 1 319 ? 6.669 -14.071 -0.144 1.00 90.06 319 ALA A N 1
ATOM 2565 C CA . ALA A 1 319 ? 7.391 -15.083 -0.906 1.00 90.06 319 ALA A CA 1
ATOM 2566 C C . ALA A 1 319 ? 6.911 -16.521 -0.653 1.00 90.06 319 ALA A C 1
ATOM 2568 O O . ALA A 1 319 ? 6.960 -17.345 -1.562 1.00 90.06 319 ALA A O 1
ATOM 2569 N N . THR A 1 320 ? 6.451 -16.819 0.564 1.00 91.00 320 THR A N 1
ATOM 2570 C CA . THR A 1 320 ? 5.919 -18.139 0.925 1.00 91.00 320 THR A CA 1
ATOM 2571 C C . THR A 1 320 ? 4.542 -18.397 0.319 1.00 91.00 320 THR A C 1
ATOM 2573 O O . THR A 1 320 ? 4.276 -19.503 -0.143 1.00 91.00 320 THR A O 1
ATOM 2576 N N . TYR A 1 321 ? 3.646 -17.406 0.352 1.00 91.69 321 TYR A N 1
ATOM 2577 C CA . TYR A 1 321 ? 2.231 -17.615 0.021 1.00 91.69 321 TYR A CA 1
ATOM 2578 C C . TYR A 1 321 ? 1.830 -17.073 -1.354 1.00 91.69 321 TYR A C 1
ATOM 2580 O O . TYR A 1 321 ? 0.886 -17.579 -1.962 1.00 91.69 321 TYR A O 1
ATOM 2588 N N . LEU A 1 322 ? 2.511 -16.043 -1.858 1.00 89.31 322 LEU A N 1
ATOM 2589 C CA . LEU A 1 322 ? 2.307 -15.548 -3.213 1.00 89.31 322 LEU A CA 1
ATOM 2590 C C . LEU A 1 322 ? 2.990 -16.526 -4.178 1.00 89.31 322 LEU A C 1
ATOM 2592 O O . LEU A 1 322 ? 4.152 -16.864 -3.955 1.00 89.31 322 LEU A O 1
ATOM 2596 N N . PRO A 1 323 ? 2.348 -16.944 -5.284 1.00 86.62 323 PRO A N 1
ATOM 2597 C CA . PRO A 1 323 ? 2.931 -17.890 -6.239 1.00 86.62 323 PRO A CA 1
ATOM 2598 C C . PRO A 1 323 ? 4.075 -17.293 -7.088 1.00 86.62 323 PRO A C 1
ATOM 2600 O O . PRO A 1 323 ? 4.239 -17.665 -8.243 1.00 86.62 323 PRO A O 1
ATOM 2603 N N . ASN A 1 324 ? 4.877 -16.379 -6.528 1.00 86.38 324 ASN A N 1
ATOM 2604 C CA . ASN A 1 324 ? 6.022 -15.730 -7.151 1.00 86.38 324 ASN A CA 1
ATOM 2605 C C . ASN A 1 324 ? 7.335 -16.155 -6.473 1.00 86.38 324 ASN A C 1
ATOM 2607 O O . ASN A 1 324 ? 7.802 -15.540 -5.511 1.00 86.38 324 ASN A O 1
ATOM 2611 N N . LYS A 1 325 ? 7.983 -17.170 -7.054 1.00 87.31 325 LYS A N 1
ATOM 2612 C CA . LYS A 1 325 ? 9.258 -17.728 -6.569 1.00 87.31 325 LYS A CA 1
ATOM 2613 C C . LYS A 1 325 ? 10.419 -16.726 -6.520 1.00 87.31 325 LYS A C 1
ATOM 2615 O O . LYS A 1 325 ? 11.419 -16.980 -5.851 1.00 87.31 325 LYS A O 1
ATOM 2620 N N . PHE A 1 326 ? 10.321 -15.594 -7.218 1.00 90.38 326 PHE A N 1
ATOM 2621 C CA . PHE A 1 326 ? 11.392 -14.597 -7.266 1.00 90.38 326 PHE A CA 1
ATOM 2622 C C . PHE A 1 326 ? 11.403 -13.667 -6.051 1.00 90.38 326 PHE A C 1
ATOM 2624 O O . PHE A 1 326 ? 12.400 -12.990 -5.825 1.00 90.38 326 PHE A O 1
ATOM 2631 N N . LEU A 1 327 ? 10.362 -13.687 -5.214 1.00 88.56 327 LEU A N 1
ATOM 2632 C CA . LEU A 1 327 ? 10.337 -12.909 -3.973 1.00 88.56 327 LEU A CA 1
ATOM 2633 C C . LEU A 1 327 ? 11.130 -13.557 -2.826 1.00 88.56 327 LEU A C 1
ATOM 2635 O O . LEU A 1 327 ? 11.440 -12.883 -1.850 1.00 88.56 327 LEU A O 1
ATOM 2639 N N . ILE A 1 328 ? 11.503 -14.839 -2.946 1.00 82.81 328 ILE A N 1
ATOM 2640 C CA . ILE A 1 328 ? 12.154 -15.616 -1.871 1.00 82.81 328 ILE A CA 1
ATOM 2641 C C . ILE A 1 328 ? 13.520 -15.041 -1.486 1.00 82.81 328 ILE A C 1
ATOM 2643 O O . ILE A 1 328 ? 13.906 -15.064 -0.319 1.00 82.81 328 ILE A O 1
ATOM 2647 N N . LYS A 1 329 ? 14.276 -14.527 -2.462 1.00 84.06 329 LYS A N 1
ATOM 2648 C CA . LYS A 1 329 ? 15.611 -13.963 -2.234 1.00 84.06 329 LYS A CA 1
ATOM 2649 C C . LYS A 1 329 ? 15.583 -12.477 -2.554 1.00 84.06 329 LYS A C 1
ATOM 2651 O O . LYS A 1 329 ? 15.253 -12.114 -3.678 1.00 84.06 329 LYS A O 1
ATOM 2656 N N . LYS A 1 330 ? 16.048 -11.635 -1.626 1.00 80.75 330 LYS A N 1
ATOM 2657 C CA . LYS A 1 330 ? 16.133 -10.171 -1.799 1.00 80.75 330 LYS A CA 1
ATOM 2658 C C . LYS A 1 330 ? 16.819 -9.752 -3.109 1.00 80.75 330 LYS A C 1
ATOM 2660 O O . LYS A 1 330 ? 16.381 -8.827 -3.773 1.00 80.75 330 LYS A O 1
ATOM 2665 N N . ARG A 1 331 ? 17.858 -10.483 -3.532 1.00 82.06 331 ARG A N 1
ATOM 2666 C CA . ARG A 1 331 ? 18.559 -10.224 -4.806 1.00 82.06 331 ARG A CA 1
ATOM 2667 C C . ARG A 1 331 ? 17.708 -10.466 -6.061 1.00 82.06 331 ARG A C 1
ATOM 2669 O O . ARG A 1 331 ? 18.014 -9.912 -7.103 1.00 82.06 331 ARG A O 1
ATOM 2676 N N . LEU A 1 332 ? 16.699 -11.334 -5.976 1.00 87.25 332 LEU A N 1
ATOM 2677 C CA . LEU A 1 332 ? 15.803 -11.682 -7.085 1.00 87.25 332 LEU A CA 1
ATOM 2678 C C . LEU A 1 332 ? 14.498 -10.883 -7.033 1.00 87.25 332 LEU A C 1
ATOM 2680 O O . LEU A 1 332 ? 13.845 -10.714 -8.062 1.00 87.25 332 LEU A O 1
ATOM 2684 N N . SER A 1 333 ? 14.122 -10.389 -5.850 1.00 91.44 333 SER A N 1
ATOM 2685 C CA . SER A 1 333 ? 12.830 -9.742 -5.630 1.00 91.44 333 SER A CA 1
ATOM 2686 C C . SER A 1 333 ? 12.691 -8.438 -6.406 1.00 91.44 333 SER A C 1
ATOM 2688 O O . SER A 1 333 ? 11.573 -8.054 -6.712 1.00 91.44 333 SER A O 1
ATOM 2690 N N . CYS A 1 334 ? 13.803 -7.805 -6.779 1.00 93.31 334 CYS A N 1
ATOM 2691 C CA . CYS A 1 334 ? 13.848 -6.598 -7.600 1.00 93.31 334 CYS A CA 1
ATOM 2692 C C . CYS A 1 334 ? 13.664 -6.833 -9.104 1.00 93.31 334 CYS A C 1
ATOM 2694 O O . CYS A 1 334 ? 13.523 -5.871 -9.841 1.00 93.31 334 CYS A O 1
ATOM 2696 N N . GLY A 1 335 ? 13.675 -8.076 -9.578 1.00 91.75 335 GLY A N 1
ATOM 2697 C CA . GLY A 1 335 ? 13.748 -8.377 -11.007 1.00 91.75 335 GLY A CA 1
ATOM 2698 C C . GLY A 1 335 ? 14.914 -9.305 -11.305 1.00 91.75 335 GLY A C 1
ATOM 2699 O O . GLY A 1 335 ? 15.950 -9.271 -10.645 1.00 91.75 335 GLY A O 1
ATOM 2700 N N . THR A 1 336 ? 14.726 -10.190 -12.276 1.00 93.25 336 THR A N 1
ATOM 2701 C CA . THR A 1 336 ? 15.778 -11.079 -12.774 1.00 93.25 336 THR A CA 1
ATOM 2702 C C . THR A 1 336 ? 15.406 -11.556 -14.166 1.00 93.25 336 THR A C 1
ATOM 2704 O O . THR A 1 336 ? 14.252 -11.904 -14.404 1.00 93.25 336 THR A O 1
ATOM 2707 N N . THR A 1 337 ? 16.376 -11.656 -15.070 1.00 92.25 337 THR A N 1
ATOM 2708 C CA . THR A 1 337 ? 16.190 -12.216 -16.421 1.00 92.25 337 THR A CA 1
ATOM 2709 C C . THR A 1 337 ? 15.648 -13.652 -16.405 1.00 92.25 337 THR A C 1
ATOM 2711 O O . THR A 1 337 ? 14.939 -14.068 -17.318 1.00 92.25 337 THR A O 1
ATOM 2714 N N . LYS A 1 338 ? 15.823 -14.392 -15.299 1.00 93.19 338 LYS A N 1
ATOM 2715 C CA . LYS A 1 338 ? 15.177 -15.703 -15.080 1.00 93.19 338 LYS A CA 1
ATOM 2716 C C . LYS A 1 338 ? 13.643 -15.643 -15.029 1.00 93.19 338 LYS A C 1
ATOM 2718 O O . LYS A 1 338 ? 12.995 -16.686 -15.083 1.00 93.19 338 LYS A O 1
ATOM 2723 N N . ALA A 1 339 ? 13.060 -14.452 -14.896 1.00 93.88 339 ALA A N 1
ATOM 2724 C CA . ALA A 1 339 ? 11.622 -14.219 -14.844 1.00 93.88 339 ALA A CA 1
ATOM 2725 C C . ALA A 1 339 ? 11.022 -13.754 -16.187 1.00 93.88 339 ALA A C 1
ATOM 2727 O O . ALA A 1 339 ? 9.839 -13.417 -16.235 1.00 93.88 339 ALA A O 1
ATOM 2728 N N . VAL A 1 340 ? 11.786 -13.754 -17.288 1.00 94.12 340 VAL A N 1
ATOM 2729 C CA . VAL A 1 340 ? 11.303 -13.310 -18.614 1.00 94.12 340 VAL A CA 1
ATOM 2730 C C . VAL A 1 340 ? 10.030 -14.054 -19.041 1.00 94.12 340 VAL A C 1
ATOM 2732 O O . VAL A 1 340 ? 9.060 -13.426 -19.460 1.00 94.12 340 VAL A O 1
ATOM 2735 N N . SER A 1 341 ? 9.982 -15.375 -18.854 1.00 93.31 341 SER A N 1
ATOM 2736 C CA . SER A 1 341 ? 8.822 -16.215 -19.195 1.00 93.31 341 SER A CA 1
ATOM 2737 C C . SER A 1 341 ? 7.780 -16.338 -18.077 1.00 93.31 341 SER A C 1
ATOM 2739 O O . SER A 1 341 ? 6.750 -16.989 -18.255 1.00 93.31 341 SER A O 1
ATOM 2741 N N . TYR A 1 342 ? 8.024 -15.729 -16.916 1.00 93.69 342 TYR A N 1
ATOM 2742 C CA . TYR A 1 342 ? 7.160 -15.878 -15.753 1.00 93.69 342 TYR A CA 1
ATOM 2743 C C . TYR A 1 342 ? 5.832 -15.131 -15.937 1.00 93.69 342 TYR A C 1
ATOM 2745 O O . TYR A 1 342 ? 5.795 -14.002 -16.441 1.00 93.69 342 TYR A O 1
ATOM 2753 N N . LYS A 1 343 ? 4.740 -15.774 -15.511 1.00 92.62 343 LYS A N 1
ATOM 2754 C CA . LYS A 1 343 ? 3.377 -15.238 -15.543 1.00 92.62 343 LYS A CA 1
ATOM 2755 C C . LYS A 1 343 ? 2.687 -15.531 -14.216 1.00 92.62 343 LYS A C 1
ATOM 2757 O O . LYS A 1 343 ? 2.493 -16.690 -13.855 1.00 92.62 343 LYS A O 1
ATOM 2762 N N . SER A 1 344 ? 2.300 -14.477 -13.517 1.00 91.44 344 SER A N 1
ATOM 2763 C CA . SER A 1 344 ? 1.565 -14.560 -12.262 1.00 91.44 344 SER A CA 1
ATOM 2764 C C . SER A 1 344 ? 0.059 -14.705 -12.454 1.00 91.44 344 SER A C 1
ATOM 2766 O O . SER A 1 344 ? -0.530 -14.167 -13.388 1.00 91.44 344 SER A O 1
ATOM 2768 N N . ASN A 1 345 ? -0.584 -15.352 -11.482 1.00 93.31 345 ASN A N 1
ATOM 2769 C CA . ASN A 1 345 ? -2.019 -15.247 -11.237 1.00 93.31 345 ASN A CA 1
ATOM 2770 C C . ASN A 1 345 ? -2.269 -15.275 -9.726 1.00 93.31 345 ASN A C 1
ATOM 2772 O O . ASN A 1 345 ? -2.139 -16.309 -9.073 1.00 93.31 345 ASN A O 1
ATOM 2776 N N . TYR A 1 346 ? -2.648 -14.130 -9.168 1.00 94.56 346 TYR A N 1
ATOM 2777 C CA . TYR A 1 346 ? -2.804 -13.959 -7.726 1.00 94.56 346 TYR A CA 1
ATOM 2778 C C . TYR A 1 346 ? -4.244 -14.109 -7.233 1.00 94.56 346 TYR A C 1
ATOM 2780 O O . TYR A 1 346 ? -4.516 -13.853 -6.064 1.00 94.56 346 TYR A O 1
ATOM 2788 N N . LYS A 1 347 ? -5.187 -14.557 -8.075 1.00 94.44 347 LYS A N 1
ATOM 2789 C CA . LYS A 1 347 ? -6.605 -14.684 -7.684 1.00 94.44 347 LYS A CA 1
ATOM 2790 C C . LYS A 1 347 ? -6.819 -15.601 -6.478 1.00 94.44 347 LYS A C 1
ATOM 2792 O O . LYS A 1 347 ? -7.686 -15.325 -5.655 1.00 94.44 347 LYS A O 1
ATOM 2797 N N . ALA A 1 348 ? -6.090 -16.715 -6.400 1.00 95.12 348 ALA A N 1
ATOM 2798 C CA . ALA A 1 348 ? -6.193 -17.647 -5.273 1.00 95.12 348 ALA A CA 1
ATOM 2799 C C . ALA A 1 348 ? -5.626 -17.024 -3.991 1.00 95.12 348 ALA A C 1
ATOM 2801 O O . ALA A 1 348 ? -6.309 -16.988 -2.971 1.00 95.12 348 ALA A O 1
ATOM 2802 N N . PHE A 1 349 ? -4.430 -16.438 -4.091 1.00 95.50 349 PHE A N 1
ATOM 2803 C CA . PHE A 1 349 ? -3.789 -15.709 -3.000 1.00 95.50 349 PHE A CA 1
ATOM 2804 C C . PHE A 1 349 ? -4.695 -14.608 -2.434 1.00 95.50 349 PHE A C 1
ATOM 2806 O O . PHE A 1 349 ? -4.919 -14.546 -1.229 1.00 95.50 349 PHE A O 1
ATOM 2813 N N . ILE A 1 350 ? -5.264 -13.774 -3.308 1.00 95.00 350 ILE A N 1
ATOM 2814 C CA . ILE A 1 350 ? -6.168 -12.688 -2.922 1.00 95.00 350 ILE A CA 1
ATOM 2815 C C . ILE A 1 350 ? -7.379 -13.244 -2.185 1.00 95.00 350 ILE A C 1
ATOM 2817 O O . ILE A 1 350 ? -7.639 -12.815 -1.071 1.00 95.00 350 ILE A O 1
ATOM 2821 N N . ARG A 1 351 ? -8.072 -14.242 -2.750 1.00 94.19 351 ARG A N 1
ATOM 2822 C CA . ARG A 1 351 ? -9.236 -14.862 -2.094 1.00 94.19 351 ARG A CA 1
ATOM 2823 C C . ARG A 1 351 ? -8.910 -15.390 -0.696 1.00 94.19 351 ARG A C 1
ATOM 2825 O O . ARG A 1 351 ? -9.732 -15.263 0.203 1.00 94.19 351 ARG A O 1
ATOM 2832 N N . GLN A 1 352 ? -7.720 -15.953 -0.510 1.00 95.56 352 GLN A N 1
ATOM 2833 C CA . GLN A 1 352 ? -7.300 -16.523 0.766 1.00 95.56 352 GLN A CA 1
ATOM 2834 C C . GLN A 1 352 ? -6.937 -15.466 1.817 1.00 95.56 352 GLN A C 1
ATOM 2836 O O . GLN A 1 352 ? -7.214 -15.678 3.000 1.00 95.56 352 GLN A O 1
ATOM 2841 N N . TRP A 1 353 ? -6.292 -14.371 1.404 1.00 96.56 353 TRP A N 1
ATOM 2842 C CA . TRP A 1 353 ? -5.671 -13.388 2.301 1.00 96.56 353 TRP A CA 1
ATOM 2843 C C . TRP A 1 353 ? -6.376 -12.033 2.336 1.00 96.56 353 TRP A C 1
ATOM 2845 O O . TRP A 1 353 ? -5.886 -11.104 2.967 1.00 96.56 353 TRP A O 1
ATOM 2855 N N . ASP A 1 354 ? -7.539 -11.914 1.708 1.00 96.19 354 ASP A N 1
ATOM 2856 C CA . ASP A 1 354 ? -8.368 -10.717 1.759 1.00 96.19 354 ASP A CA 1
ATOM 2857 C C . ASP A 1 354 ? -8.907 -10.453 3.173 1.00 96.19 354 ASP A C 1
ATOM 2859 O O . ASP A 1 354 ? -9.620 -11.287 3.747 1.00 96.19 354 ASP A O 1
ATOM 2863 N N . PHE A 1 355 ? -8.635 -9.266 3.723 1.00 97.31 355 PHE A N 1
ATOM 2864 C CA . PHE A 1 355 ? -9.196 -8.849 5.010 1.00 97.31 355 PHE A CA 1
ATOM 2865 C C . PHE A 1 355 ? -10.729 -8.862 5.015 1.00 97.31 355 PHE A C 1
ATOM 2867 O O . PHE A 1 355 ? -11.345 -9.174 6.031 1.00 97.31 355 PHE A O 1
ATOM 2874 N N . ARG A 1 356 ? -11.362 -8.599 3.868 1.00 94.94 356 ARG A N 1
ATOM 2875 C CA . ARG A 1 356 ? -12.826 -8.636 3.707 1.00 94.94 356 ARG A CA 1
ATOM 2876 C C . ARG A 1 356 ? -13.417 -10.011 4.004 1.00 94.94 356 ARG A C 1
ATOM 2878 O O . ARG A 1 356 ? -14.582 -10.100 4.372 1.00 94.94 356 ARG A O 1
ATOM 2885 N N . THR A 1 357 ? -12.609 -11.059 3.861 1.00 94.19 357 THR A N 1
ATOM 2886 C CA . THR A 1 357 ? -12.993 -12.441 4.161 1.00 94.19 357 THR A CA 1
ATOM 2887 C C . THR A 1 357 ? -12.518 -12.853 5.551 1.00 94.19 357 THR A C 1
ATOM 2889 O O . THR A 1 357 ? -13.275 -13.453 6.307 1.00 94.19 357 THR A O 1
ATOM 2892 N N . ARG A 1 358 ? -11.267 -12.529 5.905 1.00 95.50 358 ARG A N 1
ATOM 2893 C CA . ARG A 1 358 ? -10.632 -13.012 7.141 1.00 95.50 358 ARG A CA 1
ATOM 2894 C C . ARG A 1 358 ? -10.905 -12.134 8.362 1.00 95.50 358 ARG A C 1
ATOM 2896 O O . ARG A 1 358 ? -11.273 -12.647 9.410 1.00 95.50 358 ARG A O 1
ATOM 2903 N N . GLY A 1 359 ? -10.698 -10.828 8.233 1.00 95.62 359 GLY A N 1
ATOM 2904 C CA . GLY A 1 359 ? -10.787 -9.869 9.333 1.00 95.62 359 GLY A CA 1
ATOM 2905 C C . GLY A 1 359 ? -12.175 -9.259 9.509 1.00 95.62 359 GLY A C 1
ATOM 2906 O O . GLY A 1 359 ? -12.542 -8.876 10.619 1.00 95.62 359 GLY A O 1
ATOM 2907 N N . LYS A 1 360 ? -12.985 -9.205 8.443 1.00 95.31 360 LYS A N 1
ATOM 2908 C CA . LYS A 1 360 ? -14.335 -8.628 8.499 1.00 95.31 360 LYS A CA 1
ATOM 2909 C C . LYS A 1 360 ? -15.246 -9.277 9.551 1.00 95.31 360 LYS A C 1
ATOM 2911 O O . LYS A 1 360 ? -15.854 -8.502 10.272 1.00 95.31 360 LYS A O 1
ATOM 2916 N N . PRO A 1 361 ? -15.335 -10.612 9.720 1.00 93.75 361 PRO A N 1
ATOM 2917 C CA . PRO A 1 361 ? -16.216 -11.198 10.742 1.00 93.75 361 PRO A CA 1
ATOM 2918 C C . PRO A 1 361 ? -15.903 -10.713 12.164 1.00 93.75 361 PRO A C 1
ATOM 2920 O O . PRO A 1 361 ? -16.792 -10.466 12.970 1.00 93.75 361 PRO A O 1
ATOM 2923 N N . LYS A 1 362 ? -14.618 -10.513 12.456 1.00 94.62 362 LYS A N 1
ATOM 2924 C CA . LYS A 1 362 ? -14.148 -9.967 13.729 1.00 94.62 362 LYS A CA 1
ATOM 2925 C C . LYS A 1 362 ? -14.482 -8.485 13.875 1.00 94.62 362 LYS A C 1
ATOM 2927 O O . LYS A 1 362 ? -14.859 -8.047 14.956 1.00 94.62 362 LYS A O 1
ATOM 2932 N N . LEU A 1 363 ? -14.388 -7.721 12.787 1.00 95.88 363 LEU A N 1
ATOM 2933 C CA . LEU A 1 363 ? -14.842 -6.332 12.764 1.00 95.88 363 LEU A CA 1
ATOM 2934 C C . LEU A 1 363 ? -16.371 -6.233 12.909 1.00 95.88 363 LEU A C 1
ATOM 2936 O O . LEU A 1 363 ? -16.830 -5.375 13.650 1.00 95.88 363 LEU A O 1
ATOM 2940 N N . ASP A 1 364 ? -17.147 -7.121 12.277 1.00 95.44 364 ASP A N 1
ATOM 2941 C CA . ASP A 1 364 ? -18.610 -7.199 12.414 1.00 95.44 364 ASP A CA 1
ATOM 2942 C C . ASP A 1 364 ? -19.006 -7.389 13.890 1.00 95.44 364 ASP A C 1
ATOM 2944 O O . ASP A 1 364 ? -19.890 -6.688 14.380 1.00 95.44 364 ASP A O 1
ATOM 2948 N N . ALA A 1 365 ? -18.299 -8.263 14.616 1.00 94.50 365 ALA A N 1
ATOM 2949 C CA . ALA A 1 365 ? -18.513 -8.492 16.044 1.00 94.50 365 ALA A CA 1
ATOM 2950 C C . ALA A 1 365 ? -18.194 -7.257 16.908 1.00 94.50 365 ALA A C 1
ATOM 2952 O O . ALA A 1 365 ? -18.969 -6.919 17.799 1.00 94.50 365 ALA A O 1
ATOM 2953 N N . VAL A 1 366 ? -17.092 -6.549 16.624 1.00 95.44 366 VAL A N 1
ATOM 2954 C CA . VAL A 1 366 ? -16.748 -5.282 17.303 1.00 95.44 366 VAL A CA 1
ATOM 2955 C C . VAL A 1 366 ? -17.826 -4.223 17.067 1.00 95.44 366 VAL A C 1
ATOM 2957 O O . VAL A 1 366 ? -18.254 -3.551 18.004 1.00 95.44 366 VAL A O 1
ATOM 2960 N N . MET A 1 367 ? -18.292 -4.091 15.823 1.00 95.44 367 MET A N 1
ATOM 2961 C CA . MET A 1 367 ? -19.367 -3.163 15.479 1.00 95.44 367 MET A CA 1
ATOM 2962 C C . MET A 1 367 ? -20.669 -3.533 16.186 1.00 95.44 367 MET A C 1
ATOM 2964 O O . MET A 1 367 ? -21.374 -2.646 16.655 1.00 95.44 367 MET A O 1
ATOM 2968 N N . ALA A 1 368 ? -20.988 -4.825 16.278 1.00 93.44 368 ALA A N 1
ATOM 2969 C CA . ALA A 1 368 ? -22.201 -5.281 16.936 1.00 93.44 368 ALA A CA 1
ATOM 2970 C C . ALA A 1 368 ? -22.188 -5.055 18.442 1.00 93.44 368 ALA A C 1
ATOM 2972 O O . ALA A 1 368 ? -23.172 -4.559 18.983 1.00 93.44 368 ALA A O 1
ATOM 2973 N N . TYR A 1 369 ? -21.056 -5.315 19.086 1.00 93.50 369 TYR A N 1
ATOM 2974 C CA . TYR A 1 369 ? -20.860 -4.966 20.484 1.00 93.50 369 TYR A CA 1
ATOM 2975 C C . TYR A 1 369 ? -21.084 -3.463 20.732 1.00 93.50 369 TYR A C 1
ATOM 2977 O O . TYR A 1 369 ? -21.834 -3.093 21.626 1.00 93.50 369 TYR A O 1
ATOM 2985 N N . ALA A 1 370 ? -20.522 -2.592 19.887 1.00 94.50 370 ALA A N 1
ATOM 2986 C CA . ALA A 1 370 ? -20.689 -1.145 20.034 1.00 94.50 370 ALA A CA 1
ATOM 2987 C C . ALA A 1 370 ? -22.131 -0.650 19.820 1.00 94.50 370 ALA A C 1
ATOM 2989 O O . ALA A 1 370 ? -22.513 0.366 20.394 1.00 94.50 370 ALA A O 1
ATOM 2990 N N . VAL A 1 371 ? -22.928 -1.328 18.984 1.00 93.62 371 VAL A N 1
ATOM 2991 C CA . VAL A 1 371 ? -24.360 -1.009 18.836 1.00 93.62 371 VAL A CA 1
ATOM 2992 C C . VAL A 1 371 ? -25.107 -1.316 20.129 1.00 93.62 371 VAL A C 1
ATOM 2994 O O . VAL A 1 371 ? -25.875 -0.473 20.585 1.00 93.62 371 VAL A O 1
ATOM 2997 N N . ASP A 1 372 ? -24.866 -2.485 20.716 1.00 91.44 372 ASP A N 1
ATOM 2998 C CA . ASP A 1 372 ? -25.585 -2.934 21.911 1.00 91.44 372 ASP A CA 1
ATOM 2999 C C . ASP A 1 372 ? -25.220 -2.081 23.132 1.00 91.44 372 ASP A C 1
ATOM 3001 O O . ASP A 1 372 ? -26.103 -1.626 23.851 1.00 91.44 372 ASP A O 1
ATOM 3005 N N . GLU A 1 373 ? -23.937 -1.749 23.299 1.00 90.44 373 GLU A N 1
ATOM 3006 C CA . GLU A 1 373 ? -23.464 -0.841 24.359 1.00 90.44 373 GLU A CA 1
ATOM 3007 C C . GLU A 1 373 ? -23.992 0.590 24.224 1.00 90.44 373 GLU A C 1
ATOM 3009 O O . GLU A 1 373 ? -23.944 1.345 25.182 1.00 90.44 373 GLU A O 1
ATOM 3014 N N . LYS A 1 374 ? -24.448 1.001 23.037 1.00 87.25 374 LYS A N 1
ATOM 3015 C CA . LYS A 1 374 ? -25.018 2.338 22.820 1.00 87.25 374 LYS A CA 1
ATOM 3016 C C . LYS A 1 374 ? -26.518 2.396 23.115 1.00 87.25 374 LYS A C 1
ATOM 3018 O O . LYS A 1 374 ? -27.069 3.484 23.275 1.00 87.25 374 LYS A O 1
ATOM 3023 N N . GLN A 1 375 ? -27.193 1.249 23.083 1.00 80.12 375 GLN A N 1
ATOM 3024 C CA . GLN A 1 375 ? -28.627 1.129 23.365 1.00 80.12 375 GLN A CA 1
ATOM 3025 C C . GLN A 1 375 ? -28.918 0.924 24.857 1.00 80.12 375 GLN A C 1
ATOM 3027 O O . GLN A 1 375 ? -30.077 1.004 25.268 1.00 80.12 375 GLN A O 1
ATOM 3032 N N . HIS A 1 376 ? -27.878 0.660 25.640 1.00 66.12 376 HIS A N 1
ATOM 3033 C CA . HIS A 1 376 ? -27.886 0.554 27.093 1.00 66.12 376 HIS A CA 1
ATOM 3034 C C . HIS A 1 376 ? -27.115 1.730 27.690 1.00 66.12 376 HIS A C 1
ATOM 3036 O O . HIS A 1 376 ? -27.477 2.134 28.817 1.00 66.12 376 HIS A O 1
#